Protein AF-A0A954D3Z8-F1 (afdb_monomer_lite)

Sequence (346 aa):
DEADDDIVVLLARTEIRNNAEEGLGLSGIIDAHIRDCHIHDNGQEGIEAEPLRFSDEEKGRLTLERTRLISNGSMGIDLSATPHRGRGRGKFRVSLKQVVCANNADHGASLDIHDNEAGMHDIRIEIRDSRFTENGKAGLNLDAETPSAMRIVDSECSRNRLAGLRVDGESERTLCRVHRVLATGNEGPSLSIRGLGAVYVWRSQLDRVEAADGGWHALAECVVGDASASADVVDETRTPVPASRPSTALLPDQDLELIDPRPGSDVGSTGWLLRFRDGTSGTVVRLFDRAGGEIRLNLRSDEKRVEARPARKLDPGSVLSLEVRPCPDATAEGCVYRFDYRVGAP

pLDDT: mean 72.56, std 24.73, range [23.22, 98.88]

Secondary structure (DSSP, 8-state):
----TT-SEEEES-EEE--SS-SEEEEES-EEEEES-EEES-SS-SEEEEEEEE-SS--EEEEEES-EEES-SS-SEEEEEEE-S-SS--EEEEEEES-EEES-SS-SEEEEE---SS---EEEEEEES-EEES-SS-SEEEEESS--EEEEES-B--S-SS-SEEEE-S-TT-EEEEES-EE-S-SS-SEEEESSSEEEEES-EES-EEEESS-EEEEES-EESS------------PPPPP-PPPP-PPSS-SEEEEP----SSTT-EEEEEEE-TT-TTEEEEEE-TT--EEEEEE-SS--------SS---TT-EEEEEEEEPTT--TT-EEEEEEEEEE--

Structure (mmCIF, N/CA/C/O backbone):
data_AF-A0A954D3Z8-F1
#
_entry.id   AF-A0A954D3Z8-F1
#
loop_
_atom_site.group_PDB
_atom_site.id
_atom_site.type_symbol
_atom_site.label_atom_id
_atom_site.label_alt_id
_atom_site.label_comp_id
_atom_site.label_asym_id
_atom_site.label_entity_id
_atom_site.label_seq_id
_atom_site.pdbx_PDB_ins_code
_atom_site.Cartn_x
_atom_site.Cartn_y
_atom_site.Cartn_z
_atom_site.occupancy
_atom_site.B_iso_or_equiv
_atom_site.auth_seq_id
_atom_site.auth_comp_id
_atom_site.auth_asym_id
_atom_site.auth_atom_id
_atom_site.pdbx_PDB_model_num
ATOM 1 N N . ASP A 1 1 ? -2.425 -23.620 -9.060 1.00 39.84 1 ASP A N 1
ATOM 2 C CA . ASP A 1 1 ? -1.673 -24.834 -8.695 1.00 39.84 1 ASP A CA 1
ATOM 3 C C . ASP A 1 1 ? -0.180 -24.695 -8.991 1.00 39.84 1 ASP A C 1
ATOM 5 O O . ASP A 1 1 ? 0.383 -25.495 -9.723 1.00 39.84 1 ASP A O 1
ATOM 9 N N . GLU A 1 2 ? 0.475 -23.684 -8.408 1.00 43.06 2 GLU A N 1
ATOM 10 C CA . GLU A 1 2 ? 1.918 -23.743 -8.133 1.00 43.06 2 GLU A CA 1
ATOM 11 C C . GLU A 1 2 ? 2.018 -24.117 -6.654 1.00 43.06 2 GLU A C 1
ATOM 13 O O . GLU A 1 2 ? 1.429 -23.431 -5.820 1.00 43.06 2 GLU A O 1
ATOM 18 N N . ALA A 1 3 ? 2.641 -25.257 -6.371 1.00 40.66 3 ALA A N 1
ATOM 19 C CA . ALA A 1 3 ? 2.688 -25.868 -5.054 1.00 40.66 3 ALA A CA 1
ATOM 20 C C . ALA A 1 3 ? 3.278 -24.931 -3.985 1.00 40.66 3 ALA A C 1
ATOM 22 O O . ALA A 1 3 ? 4.217 -24.176 -4.240 1.00 40.66 3 ALA A O 1
ATOM 23 N N . ASP A 1 4 ? 2.682 -25.044 -2.800 1.00 50.41 4 ASP A N 1
ATOM 24 C CA . ASP A 1 4 ? 2.987 -24.460 -1.486 1.00 50.41 4 ASP A CA 1
ATOM 25 C C . ASP A 1 4 ? 4.358 -24.903 -0.918 1.00 50.41 4 ASP A C 1
ATOM 27 O O . ASP A 1 4 ? 4.524 -25.046 0.293 1.00 50.41 4 ASP A O 1
ATOM 31 N N . ASP A 1 5 ? 5.342 -25.170 -1.775 1.00 45.34 5 ASP A N 1
ATOM 32 C CA . ASP A 1 5 ? 6.600 -25.768 -1.343 1.00 45.34 5 ASP A CA 1
ATOM 33 C C . ASP A 1 5 ? 7.583 -24.666 -0.915 1.00 45.34 5 ASP A C 1
ATOM 35 O O . ASP A 1 5 ? 8.176 -23.960 -1.734 1.00 45.34 5 ASP A O 1
ATOM 39 N N . ASP A 1 6 ? 7.679 -24.571 0.415 1.00 56.31 6 ASP A N 1
ATOM 40 C CA . ASP A 1 6 ? 8.602 -23.827 1.278 1.00 56.31 6 ASP A CA 1
ATOM 41 C C . ASP A 1 6 ? 8.213 -22.388 1.671 1.00 56.31 6 ASP A C 1
ATOM 43 O O . ASP A 1 6 ? 9.001 -21.450 1.555 1.00 56.31 6 ASP A O 1
ATOM 47 N N . ILE A 1 7 ? 7.027 -22.221 2.282 1.00 58.84 7 ILE A N 1
ATOM 48 C CA . ILE A 1 7 ? 6.823 -21.106 3.229 1.00 58.84 7 ILE A CA 1
ATOM 49 C C . ILE A 1 7 ? 7.822 -21.285 4.382 1.00 58.84 7 ILE A C 1
ATOM 51 O O . ILE A 1 7 ? 7.684 -22.195 5.202 1.00 58.84 7 ILE A O 1
ATOM 55 N N . VAL A 1 8 ? 8.812 -20.399 4.466 1.00 77.19 8 VAL A N 1
ATOM 56 C CA . VAL A 1 8 ? 9.878 -20.451 5.479 1.00 77.19 8 VAL A CA 1
ATOM 57 C C . VAL A 1 8 ? 9.363 -20.016 6.852 1.00 77.19 8 VAL A C 1
ATOM 59 O O . VAL A 1 8 ? 9.807 -20.529 7.880 1.00 77.19 8 VAL A O 1
ATOM 62 N N . VAL A 1 9 ? 8.393 -19.098 6.889 1.00 84.69 9 VAL A N 1
ATOM 63 C CA . VAL A 1 9 ? 7.805 -18.584 8.131 1.00 84.69 9 VAL A CA 1
ATOM 64 C C . VAL A 1 9 ? 6.283 -18.576 8.039 1.00 84.69 9 VAL A C 1
ATOM 66 O O . VAL A 1 9 ? 5.704 -17.846 7.241 1.00 84.69 9 VAL A O 1
ATOM 69 N N . LEU A 1 10 ? 5.619 -19.341 8.909 1.00 92.81 10 LEU A N 1
ATOM 70 C CA . LEU A 1 10 ? 4.170 -19.282 9.103 1.00 92.81 10 LEU A CA 1
ATOM 71 C C . LEU A 1 10 ? 3.854 -18.797 10.519 1.00 92.81 10 LEU A C 1
ATOM 73 O O . LEU A 1 10 ? 4.090 -19.513 11.492 1.00 92.81 10 LEU A O 1
ATOM 77 N N . LEU A 1 11 ? 3.246 -17.617 10.626 1.00 95.56 11 LEU A N 1
ATOM 78 C CA . LEU A 1 11 ? 2.688 -17.100 11.873 1.00 95.56 11 LEU A CA 1
ATOM 79 C C . LEU A 1 11 ? 1.167 -17.048 11.746 1.00 95.56 11 LEU A C 1
ATOM 81 O O . LEU A 1 11 ? 0.639 -16.454 10.807 1.00 95.56 11 LEU A O 1
ATOM 85 N N . ALA A 1 12 ? 0.444 -17.687 12.663 1.00 97.25 12 ALA A N 1
ATOM 86 C CA . ALA A 1 12 ? -1.006 -17.761 12.561 1.00 97.25 12 ALA A CA 1
ATOM 87 C C . ALA A 1 12 ? -1.708 -17.676 13.913 1.00 97.25 12 ALA A C 1
ATOM 89 O O . ALA A 1 12 ? -1.358 -18.417 14.832 1.00 97.25 12 ALA A O 1
ATOM 90 N N . ARG A 1 13 ? -2.785 -16.879 13.983 1.00 97.75 13 ARG A N 1
ATOM 91 C CA . ARG A 1 13 ? -3.652 -16.757 15.174 1.00 97.75 13 ARG A CA 1
ATOM 92 C C . ARG A 1 13 ? -2.869 -16.379 16.430 1.00 97.75 13 ARG A C 1
ATOM 94 O O . ARG A 1 13 ? -3.035 -16.987 17.486 1.00 97.75 13 ARG A O 1
ATOM 101 N N . THR A 1 14 ? -1.993 -15.394 16.288 1.00 98.06 14 THR A N 1
ATOM 102 C CA . THR A 1 14 ? -1.109 -14.932 17.358 1.00 98.06 14 THR A CA 1
ATOM 103 C C . THR A 1 14 ? -1.438 -13.495 17.734 1.00 98.06 14 THR A C 1
ATOM 105 O O . THR A 1 14 ? -1.780 -12.682 16.875 1.00 98.06 14 THR A O 1
ATOM 108 N N . GLU A 1 15 ? -1.329 -13.198 19.025 1.00 98.50 15 GLU A N 1
ATOM 109 C CA . GLU A 1 15 ? -1.388 -11.845 19.569 1.00 98.50 15 GLU A CA 1
ATOM 110 C C . GLU A 1 15 ? 0.027 -11.420 19.978 1.00 98.50 15 GLU A C 1
ATOM 112 O O . GLU A 1 15 ? 0.700 -12.150 20.707 1.00 98.50 15 GLU A O 1
ATOM 117 N N . ILE A 1 16 ? 0.480 -10.268 19.487 1.00 98.31 16 ILE A N 1
ATOM 118 C CA . ILE A 1 16 ? 1.797 -9.688 19.769 1.00 98.31 16 ILE A CA 1
ATOM 119 C C . ILE A 1 16 ? 1.571 -8.254 20.240 1.00 98.31 16 ILE A C 1
ATOM 121 O O . ILE A 1 16 ? 1.057 -7.432 19.483 1.00 98.31 16 ILE A O 1
ATOM 125 N N . ARG A 1 17 ? 1.917 -7.950 21.493 1.00 98.56 17 ARG A N 1
ATOM 126 C CA . ARG A 1 17 ? 1.616 -6.638 22.071 1.00 98.56 17 ARG A CA 1
ATOM 127 C C . ARG A 1 17 ? 2.526 -6.217 23.204 1.00 98.56 17 ARG A C 1
ATOM 129 O O . ARG A 1 17 ? 3.081 -7.072 23.895 1.00 98.56 17 ARG A O 1
ATOM 136 N N . ASN A 1 18 ? 2.538 -4.910 23.472 1.00 98.19 18 ASN A N 1
ATOM 137 C CA . ASN A 1 18 ? 3.272 -4.282 24.572 1.00 98.19 18 ASN A CA 1
ATOM 138 C C . ASN A 1 18 ? 4.780 -4.575 24.538 1.00 98.19 18 ASN A C 1
ATOM 140 O O . ASN A 1 18 ? 5.422 -4.623 25.592 1.00 98.19 18 ASN A O 1
ATOM 144 N N . ASN A 1 19 ? 5.341 -4.799 23.349 1.00 98.44 19 ASN A N 1
ATOM 145 C CA . ASN A 1 19 ? 6.787 -4.822 23.186 1.00 98.44 19 ASN A CA 1
ATOM 146 C C . ASN A 1 19 ? 7.319 -3.388 23.259 1.00 98.44 19 ASN A C 1
ATOM 148 O O . ASN A 1 19 ? 6.640 -2.445 22.856 1.00 98.44 19 ASN A O 1
ATOM 152 N N . ALA A 1 20 ? 8.523 -3.221 23.808 1.00 97.88 20 ALA A N 1
ATOM 153 C CA . ALA A 1 20 ? 9.158 -1.907 23.907 1.00 97.88 20 ALA A CA 1
ATOM 154 C C . ALA A 1 20 ? 9.598 -1.361 22.537 1.00 97.88 20 ALA A C 1
ATOM 156 O O . ALA A 1 20 ? 9.681 -0.148 22.374 1.00 97.88 20 ALA A O 1
ATOM 157 N N . GLU A 1 21 ? 9.856 -2.258 21.587 1.00 96.69 21 GLU A N 1
ATOM 158 C CA . GLU A 1 21 ? 10.290 -1.967 20.219 1.00 96.69 21 GLU A CA 1
ATOM 159 C C . GLU A 1 21 ? 9.201 -2.434 19.236 1.00 96.69 21 GLU A C 1
ATOM 161 O O . GLU A 1 21 ? 8.016 -2.161 19.468 1.00 96.69 21 GLU A O 1
ATOM 166 N N . GLU A 1 22 ? 9.571 -3.126 18.162 1.00 97.62 22 GLU A N 1
ATOM 167 C CA . GLU A 1 22 ? 8.656 -3.630 17.144 1.00 97.62 22 GLU A CA 1
ATOM 168 C C . GLU A 1 22 ? 7.905 -4.873 17.647 1.00 97.62 22 GLU A C 1
ATOM 170 O O . GLU A 1 22 ? 8.352 -5.611 18.533 1.00 97.62 22 GLU A O 1
ATOM 175 N N . GLY A 1 23 ? 6.731 -5.144 17.078 1.00 97.69 23 GLY A N 1
ATOM 176 C CA . GLY A 1 23 ? 6.014 -6.390 17.342 1.00 97.69 23 GLY A CA 1
ATOM 177 C C . GLY A 1 23 ? 6.715 -7.597 16.712 1.00 97.69 23 GLY A C 1
ATOM 178 O O . GLY A 1 23 ? 6.934 -8.620 17.365 1.00 97.69 23 GLY A O 1
ATOM 179 N N . LEU A 1 24 ? 7.048 -7.493 15.426 1.00 96.44 24 LEU A N 1
ATOM 180 C CA . LEU A 1 24 ? 7.695 -8.552 14.658 1.00 96.44 24 LEU A CA 1
ATOM 181 C C . LEU A 1 24 ? 8.721 -7.966 13.685 1.00 96.44 24 LEU A C 1
ATOM 183 O O . LEU A 1 24 ? 8.337 -7.327 12.710 1.00 96.44 24 LEU A O 1
ATOM 187 N N . GLY A 1 25 ? 9.997 -8.279 13.914 1.00 95.38 25 GLY A N 1
ATOM 188 C CA . GLY A 1 25 ? 11.091 -7.990 12.986 1.00 95.38 25 GLY A CA 1
ATOM 189 C C . GLY A 1 25 ? 11.323 -9.128 11.986 1.00 95.38 25 GLY A C 1
ATOM 190 O O . GLY A 1 25 ? 11.436 -10.298 12.371 1.00 95.38 25 GLY A O 1
ATOM 191 N N . LEU A 1 26 ? 11.421 -8.796 10.701 1.00 92.25 26 LEU A N 1
ATOM 192 C CA . LEU A 1 26 ? 11.732 -9.704 9.596 1.00 92.25 26 LEU A CA 1
ATOM 193 C C . LEU A 1 26 ? 12.912 -9.142 8.796 1.00 92.25 26 LEU A C 1
ATOM 195 O O . LEU A 1 26 ? 12.875 -8.008 8.342 1.00 92.25 26 LEU A O 1
ATOM 199 N N . SER A 1 27 ? 13.955 -9.934 8.557 1.00 89.50 27 SER A N 1
ATOM 200 C CA . SER A 1 27 ? 15.103 -9.473 7.765 1.00 89.50 27 SER A CA 1
ATOM 201 C C . SER A 1 27 ? 15.691 -10.582 6.897 1.00 89.50 27 SER A C 1
ATOM 203 O O . SER A 1 27 ? 15.588 -11.771 7.207 1.00 89.50 27 SER A O 1
ATOM 205 N N . GLY A 1 28 ? 16.317 -10.190 5.782 1.00 84.69 28 GLY A N 1
ATOM 206 C CA . GLY A 1 28 ? 16.952 -11.118 4.846 1.00 84.69 28 GLY A CA 1
ATOM 207 C C . GLY A 1 28 ? 16.000 -11.669 3.782 1.00 84.69 28 GLY A C 1
ATOM 208 O O . GLY A 1 28 ? 15.090 -10.981 3.326 1.00 84.69 28 GLY A O 1
ATOM 209 N N . ILE A 1 29 ? 16.262 -12.889 3.314 1.00 77.25 29 ILE A N 1
ATOM 210 C CA . ILE A 1 29 ? 15.445 -13.554 2.290 1.00 77.25 29 ILE A CA 1
ATOM 211 C C . ILE A 1 29 ? 14.312 -14.282 3.000 1.00 77.25 29 ILE A C 1
ATOM 213 O O . ILE A 1 29 ? 14.565 -15.199 3.781 1.00 77.25 29 ILE A O 1
ATOM 217 N N . ILE A 1 30 ? 13.073 -13.866 2.741 1.00 80.12 30 ILE A N 1
ATOM 218 C CA . ILE A 1 30 ? 11.901 -14.410 3.427 1.00 80.12 30 ILE A CA 1
ATOM 219 C C . ILE A 1 30 ? 10.864 -14.943 2.440 1.00 80.12 30 ILE A C 1
ATOM 221 O O . ILE A 1 30 ? 10.570 -14.306 1.428 1.00 80.12 30 ILE A O 1
ATOM 225 N N . ASP A 1 31 ? 10.264 -16.079 2.788 1.00 88.38 31 ASP A N 1
ATOM 226 C CA . ASP A 1 31 ? 8.913 -16.453 2.369 1.00 88.38 31 ASP A CA 1
ATOM 227 C C . ASP A 1 31 ? 8.064 -16.552 3.641 1.00 88.38 31 ASP A C 1
ATOM 229 O O . ASP A 1 31 ? 8.131 -17.535 4.385 1.00 88.38 31 ASP A O 1
ATOM 233 N N . ALA A 1 32 ? 7.364 -15.463 3.957 1.00 91.25 32 ALA A N 1
ATOM 234 C CA . ALA A 1 32 ? 6.599 -15.319 5.184 1.00 91.25 32 ALA A CA 1
ATOM 235 C C . ALA A 1 32 ? 5.100 -15.220 4.897 1.00 91.25 32 ALA A C 1
ATOM 237 O O . ALA A 1 32 ? 4.645 -14.414 4.080 1.00 91.25 32 ALA A O 1
ATOM 238 N N . HIS A 1 33 ? 4.323 -15.998 5.643 1.00 95.44 33 HIS A N 1
ATOM 239 C CA . HIS A 1 33 ? 2.872 -15.948 5.663 1.00 95.44 33 HIS A CA 1
ATOM 240 C C . HIS A 1 33 ? 2.388 -15.689 7.093 1.00 95.44 33 HIS A C 1
ATOM 242 O O . HIS A 1 33 ? 2.520 -16.528 7.984 1.00 95.44 33 HIS A O 1
ATOM 248 N N . ILE A 1 34 ? 1.806 -14.513 7.312 1.00 97.06 34 ILE A N 1
ATOM 249 C CA . ILE A 1 34 ? 1.275 -14.066 8.598 1.00 97.06 34 ILE A CA 1
ATOM 250 C C . ILE A 1 34 ? -0.236 -13.941 8.474 1.00 97.06 34 ILE A C 1
ATOM 252 O O . ILE A 1 34 ? -0.734 -13.148 7.677 1.00 97.06 34 ILE A O 1
ATOM 256 N N . ARG A 1 35 ? -0.996 -14.697 9.264 1.00 98.25 35 ARG A N 1
ATOM 257 C CA . ARG A 1 35 ? -2.453 -14.719 9.120 1.00 98.25 35 ARG A CA 1
ATOM 258 C C . ARG A 1 35 ? -3.217 -14.738 10.424 1.00 98.25 35 ARG A C 1
ATOM 260 O O . ARG A 1 35 ? -2.820 -15.384 11.388 1.00 98.25 35 ARG A O 1
ATOM 267 N N . ASP A 1 36 ? -4.388 -14.117 10.420 1.00 98.38 36 ASP A N 1
ATOM 268 C CA . ASP A 1 36 ? -5.297 -14.121 11.566 1.00 98.38 36 ASP A CA 1
ATOM 269 C C . ASP A 1 36 ? -4.634 -13.573 12.851 1.00 98.38 36 ASP A C 1
ATOM 271 O O . ASP A 1 36 ? -4.988 -13.987 13.954 1.00 98.38 36 ASP A O 1
ATOM 275 N N . CYS A 1 37 ? -3.639 -12.688 12.721 1.00 98.62 37 CYS A N 1
ATOM 276 C CA . CYS A 1 37 ? -2.871 -12.163 13.850 1.00 98.62 37 CYS A CA 1
ATOM 277 C C . CYS A 1 37 ? -3.396 -10.801 14.324 1.00 98.62 37 CYS A C 1
ATOM 279 O O . CYS A 1 37 ? -4.047 -10.062 13.579 1.00 98.62 37 CYS A O 1
ATOM 281 N N . HIS A 1 38 ? -3.075 -10.457 15.568 1.00 98.69 38 HIS A N 1
ATOM 282 C CA . HIS A 1 38 ? -3.319 -9.139 16.140 1.00 98.69 38 HIS A CA 1
ATOM 283 C C . HIS A 1 38 ? -2.022 -8.600 16.739 1.00 98.69 38 HIS A C 1
ATOM 285 O O . HIS A 1 38 ? -1.493 -9.173 17.687 1.00 98.69 38 HIS A O 1
ATOM 291 N N . ILE A 1 39 ? -1.497 -7.528 16.159 1.00 98.62 39 ILE A N 1
ATOM 292 C CA . ILE A 1 39 ? -0.218 -6.932 16.530 1.00 98.62 39 ILE A CA 1
ATOM 293 C C . ILE A 1 39 ? -0.484 -5.488 16.949 1.00 98.62 39 ILE A C 1
ATOM 295 O O . ILE A 1 39 ? -0.896 -4.678 16.120 1.00 98.62 39 ILE A O 1
ATOM 299 N N . HIS A 1 40 ? -0.354 -5.169 18.234 1.00 98.75 40 HIS A N 1
ATOM 300 C CA . HIS A 1 40 ? -0.818 -3.873 18.729 1.00 98.75 40 HIS A CA 1
ATOM 301 C C . HIS A 1 40 ? -0.085 -3.359 19.960 1.00 98.75 40 HIS A C 1
ATOM 303 O O . HIS A 1 40 ? 0.532 -4.129 20.688 1.00 98.75 40 HIS A O 1
ATOM 309 N N . ASP A 1 41 ? -0.200 -2.054 20.211 1.00 98.62 41 ASP A N 1
ATOM 310 C CA . ASP A 1 41 ? 0.379 -1.377 21.378 1.00 98.62 41 ASP A CA 1
ATOM 311 C C . ASP A 1 41 ? 1.889 -1.655 21.556 1.00 98.62 41 ASP A C 1
ATOM 313 O O . ASP A 1 41 ? 2.381 -1.775 22.679 1.00 98.62 41 ASP A O 1
ATOM 317 N N . ASN A 1 42 ? 2.632 -1.821 20.456 1.00 98.75 42 ASN A N 1
ATOM 318 C CA . ASN A 1 42 ? 4.093 -1.935 20.488 1.00 98.75 42 ASN A CA 1
ATOM 319 C C . ASN A 1 42 ? 4.731 -0.539 20.440 1.00 98.75 42 ASN A C 1
ATOM 321 O O . ASN A 1 42 ? 4.128 0.406 19.927 1.00 98.75 42 ASN A O 1
ATOM 325 N N . GLY A 1 43 ? 5.928 -0.399 21.010 1.00 98.38 43 GLY A N 1
ATOM 326 C CA . GLY A 1 43 ? 6.612 0.887 21.152 1.00 98.38 43 GLY A CA 1
ATOM 327 C C . GLY A 1 43 ? 7.058 1.505 19.828 1.00 98.38 43 GLY A C 1
ATOM 328 O O . GLY A 1 43 ? 7.106 2.731 19.738 1.00 98.38 43 GLY A O 1
ATOM 329 N N . GLN A 1 44 ? 7.315 0.679 18.811 1.00 97.69 44 GLN A N 1
ATOM 330 C CA . GLN A 1 44 ? 7.651 1.110 17.453 1.00 97.69 44 GLN A CA 1
ATOM 331 C C . GLN A 1 44 ? 6.664 0.534 16.425 1.00 97.69 44 GLN A C 1
ATOM 333 O O . GLN A 1 44 ? 5.472 0.837 16.511 1.00 97.69 44 GLN A O 1
ATOM 338 N N . GLU A 1 45 ? 7.118 -0.247 15.446 1.00 98.44 45 GLU A N 1
ATOM 339 C CA . GLU A 1 45 ? 6.293 -0.807 14.378 1.00 98.44 45 GLU A CA 1
ATOM 340 C C . GLU A 1 45 ? 5.479 -2.023 14.840 1.00 98.44 45 GLU A C 1
ATOM 342 O O . GLU A 1 45 ? 5.859 -2.776 15.739 1.00 98.44 45 GLU A O 1
ATOM 347 N N . GLY A 1 46 ? 4.350 -2.282 14.179 1.00 98.38 46 GLY A N 1
ATOM 348 C CA . GLY A 1 46 ? 3.695 -3.584 14.293 1.00 98.38 46 GLY A CA 1
ATOM 349 C C . GLY A 1 46 ? 4.557 -4.680 13.660 1.00 98.38 46 GLY A C 1
ATOM 350 O O . GLY A 1 46 ? 4.936 -5.651 14.317 1.00 98.38 46 GLY A O 1
ATOM 351 N N . ILE A 1 47 ? 4.876 -4.512 12.379 1.00 97.94 47 ILE A N 1
ATOM 352 C CA . ILE A 1 47 ? 5.837 -5.343 11.651 1.00 97.94 47 ILE A CA 1
ATOM 353 C C . ILE A 1 47 ? 6.892 -4.430 11.049 1.00 97.94 47 ILE A C 1
ATOM 355 O O . ILE A 1 47 ? 6.535 -3.527 10.297 1.00 97.94 47 ILE A O 1
ATOM 359 N N . GLU A 1 48 ? 8.154 -4.734 11.317 1.00 96.94 48 GLU A N 1
ATOM 360 C CA . GLU A 1 48 ? 9.304 -4.148 10.635 1.00 96.94 48 GLU A CA 1
ATOM 361 C C . GLU A 1 48 ? 9.939 -5.224 9.753 1.00 96.94 48 GLU A C 1
ATOM 363 O O . GLU A 1 48 ? 10.246 -6.332 10.201 1.00 96.94 48 GLU A O 1
ATOM 368 N N . ALA A 1 49 ? 10.088 -4.927 8.470 1.00 91.94 49 ALA A N 1
ATOM 369 C CA . ALA A 1 49 ? 10.639 -5.829 7.480 1.00 91.94 49 ALA A CA 1
ATOM 370 C C . ALA A 1 49 ? 11.777 -5.141 6.716 1.00 91.94 49 ALA A C 1
ATOM 372 O O . ALA A 1 49 ? 11.585 -4.723 5.573 1.00 91.94 49 ALA A O 1
ATOM 373 N N . GLU A 1 50 ? 12.954 -5.028 7.341 1.00 87.00 50 GLU A N 1
ATOM 374 C CA . GLU A 1 50 ? 14.096 -4.288 6.794 1.00 87.00 50 GLU A CA 1
ATOM 375 C C . GLU A 1 50 ? 15.459 -5.009 6.961 1.00 87.00 50 GLU A C 1
ATOM 377 O O . GLU A 1 50 ? 15.798 -5.509 8.038 1.00 87.00 50 GLU A O 1
ATOM 382 N N . PRO A 1 51 ? 16.306 -5.039 5.909 1.00 81.31 51 PRO A N 1
ATOM 383 C CA . PRO A 1 51 ? 15.940 -5.038 4.497 1.00 81.31 51 PRO A CA 1
ATOM 384 C C . PRO A 1 51 ? 15.528 -6.453 4.077 1.00 81.31 51 PRO A C 1
ATOM 386 O O . PRO A 1 51 ? 16.267 -7.430 4.284 1.00 81.31 51 PRO A O 1
ATOM 389 N N . LEU A 1 52 ? 14.381 -6.571 3.413 1.00 82.19 52 LEU A N 1
ATOM 390 C CA . LEU A 1 52 ? 14.034 -7.787 2.693 1.00 82.19 52 LEU A CA 1
ATOM 391 C C . LEU A 1 52 ? 14.901 -7.905 1.445 1.00 82.19 52 LEU A C 1
ATOM 393 O O . LEU A 1 52 ? 15.040 -6.969 0.660 1.00 82.19 52 LEU A O 1
ATOM 397 N N . ARG A 1 53 ? 15.496 -9.080 1.257 1.00 80.19 53 ARG A N 1
ATOM 398 C CA . ARG A 1 53 ? 16.402 -9.374 0.147 1.00 80.19 53 ARG A CA 1
ATOM 399 C C . ARG A 1 53 ? 15.780 -10.408 -0.774 1.00 80.19 53 ARG A C 1
ATOM 401 O O . ARG A 1 53 ? 15.129 -11.348 -0.330 1.00 80.19 53 ARG A O 1
ATOM 408 N N . PHE A 1 54 ? 16.016 -10.249 -2.068 1.00 74.88 54 PHE A N 1
ATOM 409 C CA . PHE A 1 54 ? 15.604 -11.206 -3.093 1.00 74.88 54 PHE A CA 1
ATOM 410 C C . PHE A 1 54 ? 16.674 -11.290 -4.182 1.00 74.88 54 PHE A C 1
ATOM 412 O O . PHE A 1 54 ? 17.349 -10.301 -4.468 1.00 74.88 54 PHE A O 1
ATOM 419 N N . SER A 1 55 ? 16.857 -12.468 -4.772 1.00 72.19 55 SER A N 1
ATOM 420 C CA . SER A 1 55 ? 17.918 -12.757 -5.744 1.00 72.19 55 SER A CA 1
ATOM 421 C C . SER A 1 55 ? 17.344 -13.479 -6.967 1.00 72.19 55 SER A C 1
ATOM 423 O O . SER A 1 55 ? 16.141 -13.718 -7.054 1.00 72.19 55 SER A O 1
ATOM 425 N N . ASP A 1 56 ? 18.181 -13.807 -7.949 1.00 70.31 56 ASP A N 1
ATOM 426 C CA . ASP A 1 56 ? 17.748 -14.511 -9.167 1.00 70.31 56 ASP A CA 1
ATOM 427 C C . ASP A 1 56 ? 17.262 -15.933 -8.890 1.00 70.31 56 ASP A C 1
ATOM 429 O O . ASP A 1 56 ? 16.428 -16.465 -9.625 1.00 70.31 56 ASP A O 1
ATOM 433 N N . GLU A 1 57 ? 17.799 -16.526 -7.828 1.00 69.62 57 GLU A N 1
ATOM 434 C CA . GLU A 1 57 ? 17.534 -17.894 -7.402 1.00 69.62 57 GLU A CA 1
ATOM 435 C C . GLU A 1 57 ? 16.467 -17.936 -6.299 1.00 69.62 57 GLU A C 1
ATOM 437 O O . GLU A 1 57 ? 15.745 -18.925 -6.179 1.00 69.62 57 GLU A O 1
ATOM 442 N N . GLU A 1 58 ? 16.300 -16.845 -5.544 1.00 70.44 58 GLU A N 1
ATOM 443 C CA . GLU A 1 58 ? 15.452 -16.803 -4.354 1.00 70.44 58 GLU A CA 1
ATOM 444 C C . GLU A 1 58 ? 14.320 -15.785 -4.490 1.00 70.44 58 GLU A C 1
ATOM 446 O O . GLU A 1 58 ? 14.515 -14.598 -4.769 1.00 70.44 58 GLU A O 1
ATOM 451 N N . LYS A 1 59 ? 13.098 -16.264 -4.253 1.00 76.62 59 LYS A N 1
ATOM 452 C CA . LYS A 1 59 ? 11.895 -15.436 -4.251 1.00 76.62 59 LYS A CA 1
ATOM 453 C C . LYS A 1 59 ? 11.728 -14.825 -2.864 1.00 76.62 59 LYS A C 1
ATOM 455 O O . LYS A 1 59 ? 11.694 -15.556 -1.883 1.00 76.62 59 LYS A O 1
ATOM 460 N N . GLY A 1 60 ? 11.558 -13.509 -2.800 1.00 85.19 60 GLY A N 1
ATOM 461 C CA . GLY A 1 60 ? 11.077 -12.855 -1.587 1.00 85.19 60 GLY A CA 1
ATOM 462 C C . GLY A 1 60 ? 9.553 -12.773 -1.621 1.00 85.19 60 GLY A C 1
ATOM 463 O O . GLY A 1 60 ? 8.980 -12.275 -2.598 1.00 85.19 60 GLY A O 1
ATOM 464 N N . ARG A 1 61 ? 8.885 -13.271 -0.583 1.00 89.88 61 ARG A N 1
ATOM 465 C CA . ARG A 1 61 ? 7.430 -13.213 -0.444 1.00 89.88 61 ARG A CA 1
ATOM 466 C C . ARG A 1 61 ? 7.041 -12.811 0.973 1.00 89.88 61 ARG A C 1
ATOM 468 O O . ARG A 1 61 ? 7.466 -13.427 1.942 1.00 89.88 61 ARG A O 1
ATOM 475 N N . LEU A 1 62 ? 6.154 -11.828 1.073 1.00 93.81 62 LEU A N 1
ATOM 476 C CA . LEU A 1 62 ? 5.449 -11.501 2.304 1.00 93.81 62 LEU A CA 1
ATOM 477 C C . LEU A 1 62 ? 3.944 -11.511 2.042 1.00 93.81 62 LEU A C 1
ATOM 479 O O . LEU A 1 62 ? 3.440 -10.742 1.224 1.00 93.81 62 LEU A O 1
ATOM 483 N N . THR A 1 63 ? 3.226 -12.386 2.736 1.00 96.38 63 THR A N 1
ATOM 484 C CA . THR A 1 63 ? 1.765 -12.475 2.678 1.00 96.38 63 THR A CA 1
ATOM 485 C C . THR A 1 63 ? 1.178 -12.213 4.054 1.00 96.38 63 THR A C 1
ATOM 487 O O . THR A 1 63 ? 1.456 -12.952 4.995 1.00 96.38 63 THR A O 1
ATOM 490 N N . LEU A 1 64 ? 0.339 -11.185 4.167 1.00 98.12 64 LEU A N 1
ATOM 491 C CA . LEU A 1 64 ? -0.462 -10.906 5.353 1.00 98.12 64 LEU A CA 1
ATOM 492 C C . LEU A 1 64 ? -1.938 -11.116 5.024 1.00 98.12 64 LEU A C 1
ATOM 494 O O . LEU A 1 64 ? -2.462 -10.488 4.102 1.00 98.12 64 LEU A O 1
ATOM 498 N N . GLU A 1 65 ? -2.628 -11.951 5.802 1.00 98.50 65 GLU A N 1
ATOM 499 C CA . GLU A 1 65 ? -4.055 -12.217 5.602 1.00 98.50 65 GLU A CA 1
ATOM 500 C C . GLU A 1 65 ? -4.872 -12.097 6.897 1.00 98.50 65 GLU A C 1
ATOM 502 O O . GLU A 1 65 ? -4.586 -12.769 7.883 1.00 98.50 65 GLU A O 1
ATOM 507 N N . ARG A 1 66 ? -5.945 -11.292 6.902 1.00 98.56 66 ARG A N 1
ATOM 508 C CA . ARG A 1 66 ? -6.839 -11.119 8.074 1.00 98.56 66 ARG A CA 1
ATOM 509 C C . ARG A 1 66 ? -6.094 -10.700 9.353 1.00 98.56 66 ARG A C 1
ATOM 511 O O . ARG A 1 66 ? -6.472 -11.091 10.458 1.00 98.56 66 ARG A O 1
ATOM 518 N N . THR A 1 67 ? -5.044 -9.901 9.199 1.00 98.75 67 THR A N 1
ATOM 519 C CA . THR A 1 67 ? -4.187 -9.438 10.298 1.00 98.75 67 THR A CA 1
ATOM 520 C C . THR A 1 67 ? -4.504 -7.989 10.658 1.00 98.75 67 THR A C 1
ATOM 522 O O . THR A 1 67 ? -4.787 -7.167 9.786 1.00 98.75 67 THR A O 1
ATOM 525 N N . ARG A 1 68 ? -4.474 -7.672 11.953 1.00 98.88 68 ARG A N 1
ATOM 526 C CA . ARG A 1 68 ? -4.704 -6.323 12.486 1.00 98.88 68 ARG A CA 1
ATOM 527 C C . ARG A 1 68 ? -3.418 -5.772 13.097 1.00 98.88 68 ARG A C 1
ATOM 529 O O . ARG A 1 68 ? -2.837 -6.451 13.936 1.00 98.88 68 ARG A O 1
ATOM 536 N N . LEU A 1 69 ? -3.022 -4.566 12.697 1.00 98.75 69 LEU A N 1
ATOM 537 C CA . LEU A 1 69 ? -1.847 -3.831 13.165 1.00 98.75 69 LEU A CA 1
ATOM 538 C C . LEU A 1 69 ? -2.288 -2.459 13.690 1.00 98.75 69 LEU A C 1
ATOM 540 O O . LEU A 1 69 ? -2.550 -1.542 12.908 1.00 98.75 69 LEU A O 1
ATOM 544 N N . ILE A 1 70 ? -2.495 -2.349 15.002 1.00 98.62 70 ILE A N 1
ATOM 545 C CA . ILE A 1 70 ? -3.265 -1.241 15.590 1.00 98.62 70 ILE A CA 1
ATOM 546 C C . ILE A 1 70 ? -2.498 -0.565 16.726 1.00 98.62 70 ILE A C 1
ATOM 548 O O . ILE A 1 70 ? -1.891 -1.249 17.540 1.00 98.62 70 ILE A O 1
ATOM 552 N N . SER A 1 71 ? -2.582 0.764 16.824 1.00 98.62 71 SER A N 1
ATOM 553 C CA . SER A 1 71 ? -2.042 1.531 17.961 1.00 98.62 71 SER A CA 1
ATOM 554 C C . SER A 1 71 ? -0.548 1.308 18.229 1.00 98.62 71 SER A C 1
ATOM 556 O O . SER A 1 71 ? -0.112 1.373 19.376 1.00 98.62 71 SER A O 1
ATOM 558 N N . ASN A 1 72 ? 0.251 1.024 17.199 1.00 98.75 72 ASN A N 1
ATOM 559 C CA . ASN A 1 72 ? 1.700 0.926 17.358 1.00 98.75 72 ASN A CA 1
ATOM 560 C C . ASN A 1 72 ? 2.327 2.334 17.385 1.00 98.75 72 ASN A C 1
ATOM 562 O O . ASN A 1 72 ? 1.791 3.285 16.802 1.00 98.75 72 ASN A O 1
ATOM 566 N N . GLY A 1 73 ? 3.439 2.470 18.109 1.00 98.56 73 GLY A N 1
ATOM 567 C CA . GLY A 1 73 ? 4.101 3.744 18.398 1.00 98.56 73 GLY A CA 1
ATOM 568 C C . GLY A 1 73 ? 4.757 4.418 17.192 1.00 98.56 73 GLY A C 1
ATOM 569 O O . GLY A 1 73 ? 5.092 5.598 17.279 1.00 98.56 73 GLY A O 1
ATOM 570 N N . SER A 1 74 ? 4.878 3.704 16.073 1.00 98.25 74 SER A N 1
ATOM 571 C CA . SER A 1 74 ? 5.327 4.210 14.775 1.00 98.25 74 SER A CA 1
ATOM 572 C C . SER A 1 74 ? 4.377 3.729 13.667 1.00 98.25 74 SER A C 1
ATOM 574 O O . SER A 1 74 ? 3.235 4.199 13.614 1.00 98.25 74 SER A O 1
ATOM 576 N N . MET A 1 75 ? 4.793 2.806 12.792 1.00 98.50 75 MET A N 1
ATOM 577 C CA . MET A 1 75 ? 3.984 2.317 11.671 1.00 98.50 75 MET A CA 1
ATOM 578 C C . MET A 1 75 ? 3.245 1.013 11.990 1.00 98.50 75 MET A C 1
ATOM 580 O O . MET A 1 75 ? 3.650 0.225 12.841 1.00 98.50 75 MET A O 1
ATOM 584 N N . GLY A 1 76 ? 2.149 0.738 11.281 1.00 98.56 76 GLY A N 1
ATOM 585 C CA . GLY A 1 76 ? 1.551 -0.600 11.323 1.00 98.56 76 GLY A CA 1
ATOM 586 C C . GLY A 1 76 ? 2.467 -1.628 10.653 1.00 98.56 76 GLY A C 1
ATOM 587 O O . GLY A 1 76 ? 2.818 -2.636 11.261 1.00 98.56 76 GLY A O 1
ATOM 588 N N . ILE A 1 77 ? 2.863 -1.344 9.412 1.00 98.56 77 ILE A N 1
ATOM 589 C CA . ILE A 1 77 ? 3.824 -2.127 8.628 1.00 98.56 77 ILE A CA 1
ATOM 590 C C . ILE A 1 77 ? 4.893 -1.169 8.112 1.00 98.56 77 ILE A C 1
ATOM 592 O O . ILE A 1 77 ? 4.543 -0.214 7.419 1.00 98.56 77 ILE A O 1
ATOM 596 N N . ASP A 1 78 ? 6.153 -1.463 8.387 1.00 97.75 78 ASP A N 1
ATOM 597 C CA . ASP A 1 78 ? 7.288 -0.882 7.684 1.00 97.75 78 ASP A CA 1
ATOM 598 C C . ASP A 1 78 ? 7.991 -1.985 6.895 1.00 97.75 78 ASP A C 1
ATOM 600 O O . ASP A 1 78 ? 8.349 -3.030 7.442 1.00 97.75 78 ASP A O 1
ATOM 604 N N . LEU A 1 79 ? 8.095 -1.813 5.584 1.00 95.44 79 LEU A N 1
ATOM 605 C CA . LEU A 1 79 ? 8.726 -2.773 4.698 1.00 95.44 79 LEU A CA 1
ATOM 606 C C . LEU A 1 79 ? 9.682 -2.034 3.792 1.00 95.44 79 LEU A C 1
ATOM 608 O O . LEU A 1 79 ? 9.246 -1.264 2.943 1.00 95.44 79 LEU A O 1
ATOM 612 N N . SER A 1 80 ? 10.954 -2.393 3.897 1.00 92.12 80 SER A N 1
ATOM 613 C CA . SER A 1 80 ? 11.978 -2.020 2.937 1.00 92.12 80 SER A CA 1
ATOM 614 C C . SER A 1 80 ? 12.468 -3.272 2.223 1.00 92.12 80 SER A C 1
ATOM 616 O O . SER A 1 80 ? 12.853 -4.270 2.843 1.00 92.12 80 SER A O 1
ATOM 618 N N . ALA A 1 81 ? 12.444 -3.251 0.894 1.00 87.12 81 ALA A N 1
ATOM 619 C CA . ALA A 1 81 ? 12.990 -4.324 0.081 1.00 87.12 81 ALA A CA 1
ATOM 620 C C . ALA A 1 81 ? 14.114 -3.8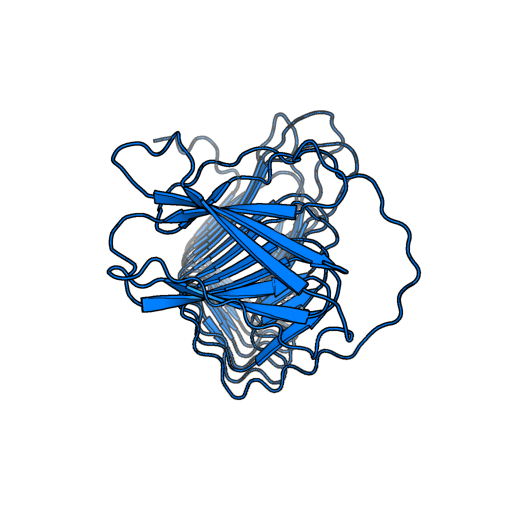01 -0.806 1.00 87.12 81 ALA A C 1
ATOM 622 O O . ALA A 1 81 ? 13.948 -2.855 -1.571 1.00 87.12 81 ALA A O 1
ATOM 623 N N . THR A 1 82 ? 15.254 -4.482 -0.752 1.00 85.00 82 THR A N 1
ATOM 624 C CA . THR A 1 82 ? 16.412 -4.185 -1.590 1.00 85.00 82 THR A CA 1
ATOM 625 C C . THR A 1 82 ? 16.771 -5.428 -2.397 1.00 85.00 82 THR A C 1
ATOM 627 O O . THR A 1 82 ? 17.037 -6.488 -1.811 1.00 85.00 82 THR A O 1
ATOM 630 N N . PRO A 1 83 ? 16.843 -5.340 -3.734 1.00 75.19 83 PRO A N 1
ATOM 631 C CA . PRO A 1 83 ? 17.316 -6.460 -4.523 1.00 75.19 83 PRO A CA 1
ATOM 632 C C . PRO A 1 83 ? 18.753 -6.825 -4.118 1.00 75.19 83 PRO A C 1
ATOM 634 O O . PRO A 1 83 ? 19.611 -5.966 -3.886 1.00 75.19 83 PRO A O 1
ATOM 637 N N . HIS A 1 84 ? 19.045 -8.121 -4.016 1.00 72.81 84 HIS A N 1
ATOM 638 C CA . HIS A 1 84 ? 20.407 -8.584 -3.787 1.00 72.81 84 HIS A CA 1
ATOM 639 C C . HIS A 1 84 ? 21.254 -8.300 -5.034 1.00 72.81 84 HIS A C 1
ATOM 641 O O . HIS A 1 84 ? 20.775 -8.429 -6.160 1.00 72.81 84 HIS A O 1
ATOM 647 N N . ARG A 1 85 ? 22.522 -7.907 -4.852 1.00 64.88 85 ARG A N 1
ATOM 648 C CA . ARG A 1 85 ? 23.425 -7.592 -5.973 1.00 64.88 85 ARG A CA 1
ATOM 649 C C . ARG A 1 85 ? 23.576 -8.823 -6.877 1.00 64.88 85 ARG A C 1
ATOM 651 O O . ARG A 1 85 ? 24.120 -9.836 -6.448 1.00 64.88 85 ARG A O 1
ATOM 658 N N . GLY A 1 86 ? 23.122 -8.722 -8.125 1.00 59.66 86 GLY A N 1
ATOM 659 C CA . GLY A 1 86 ? 23.081 -9.828 -9.086 1.00 59.66 86 GLY A CA 1
ATOM 660 C C . GLY A 1 86 ? 22.634 -9.363 -10.475 1.00 59.66 86 GLY A C 1
ATOM 661 O O . GLY A 1 86 ? 22.234 -8.216 -10.645 1.00 59.66 86 GLY A O 1
ATOM 662 N N . ARG A 1 87 ? 22.759 -10.225 -11.491 1.00 57.78 87 ARG A N 1
ATOM 663 C CA . ARG A 1 87 ? 22.509 -9.888 -12.911 1.00 57.78 87 ARG A CA 1
ATOM 664 C C . ARG A 1 87 ? 21.165 -10.376 -13.456 1.00 57.78 87 ARG A C 1
ATOM 666 O O . ARG A 1 87 ? 20.973 -10.344 -14.673 1.00 57.78 87 ARG A O 1
ATOM 673 N N . GLY A 1 88 ? 20.252 -10.860 -12.632 1.00 58.69 88 GLY A N 1
ATOM 674 C CA . GLY A 1 88 ? 19.046 -11.500 -13.138 1.00 58.69 88 GLY A CA 1
ATOM 675 C C . GLY A 1 88 ? 17.751 -10.860 -12.671 1.00 58.69 88 GLY A C 1
ATOM 676 O O . GLY A 1 88 ? 17.605 -9.641 -12.602 1.00 58.69 88 GLY A O 1
ATOM 677 N N . ARG A 1 89 ? 16.749 -11.729 -12.548 1.00 71.06 89 ARG A N 1
ATOM 678 C CA . ARG A 1 89 ? 15.323 -11.403 -12.552 1.00 71.06 89 ARG A CA 1
ATOM 679 C C . ARG A 1 89 ? 14.648 -11.928 -11.297 1.00 71.06 89 ARG A C 1
ATOM 681 O O . ARG A 1 89 ? 13.656 -12.657 -11.383 1.00 71.06 89 ARG A O 1
ATOM 688 N N . GLY A 1 90 ? 15.215 -11.586 -10.142 1.00 76.62 90 GLY A N 1
ATOM 689 C CA . GLY A 1 90 ? 14.603 -11.915 -8.860 1.00 76.62 90 GLY A CA 1
ATOM 690 C C . GLY A 1 90 ? 13.139 -11.481 -8.789 1.00 76.62 90 GLY A C 1
ATOM 691 O O . GLY A 1 90 ? 12.740 -10.475 -9.388 1.00 76.62 90 GLY A O 1
ATOM 692 N N . LYS A 1 91 ? 12.328 -12.285 -8.096 1.00 85.06 91 LYS A N 1
ATOM 693 C CA . LYS A 1 91 ? 10.894 -12.040 -7.920 1.00 85.06 91 LYS A CA 1
ATOM 694 C C . LYS A 1 91 ? 10.630 -11.623 -6.484 1.00 85.06 91 LYS A C 1
ATOM 696 O O . LYS A 1 91 ? 10.937 -12.379 -5.566 1.00 85.06 91 LYS A O 1
ATOM 701 N N . PHE A 1 92 ? 9.987 -10.474 -6.321 1.00 88.00 92 PHE A N 1
ATOM 702 C CA . PHE A 1 92 ? 9.519 -10.003 -5.024 1.00 88.00 92 PHE A CA 1
ATOM 703 C C . PHE A 1 92 ? 7.998 -9.860 -5.032 1.00 88.00 92 PHE A C 1
ATOM 705 O O . PHE A 1 92 ? 7.415 -9.352 -6.001 1.00 88.00 92 PHE A O 1
ATOM 712 N N . ARG A 1 93 ? 7.336 -10.389 -4.003 1.00 91.81 93 ARG A N 1
ATOM 713 C CA . ARG A 1 93 ? 5.876 -10.409 -3.884 1.00 91.81 93 ARG A CA 1
ATOM 714 C C . ARG A 1 93 ? 5.445 -9.949 -2.504 1.00 91.81 93 ARG A C 1
ATOM 716 O O . ARG A 1 93 ? 5.782 -10.588 -1.516 1.00 91.81 93 ARG A O 1
ATOM 723 N N . VAL A 1 94 ? 4.614 -8.919 -2.461 1.00 94.94 94 VAL A N 1
ATOM 724 C CA . VAL A 1 94 ? 3.899 -8.522 -1.246 1.00 94.94 94 VAL A CA 1
ATOM 725 C C . VAL A 1 94 ? 2.408 -8.694 -1.495 1.00 94.94 94 VAL A C 1
ATOM 727 O O . VAL A 1 94 ? 1.894 -8.228 -2.512 1.00 94.94 94 VAL A O 1
ATOM 730 N N . SER A 1 95 ? 1.716 -9.385 -0.594 1.00 97.56 95 SER A N 1
ATOM 731 C CA . SER A 1 95 ? 0.263 -9.536 -0.626 1.00 97.56 95 SER A CA 1
ATOM 732 C C . SER A 1 95 ? -0.330 -9.165 0.727 1.00 97.56 95 SER A C 1
ATOM 734 O O . SER A 1 95 ? -0.085 -9.846 1.719 1.00 97.56 95 SER A O 1
ATOM 736 N N . LEU A 1 96 ? -1.112 -8.089 0.768 1.00 98.50 96 LEU A N 1
ATOM 737 C CA . LEU A 1 96 ? -1.866 -7.658 1.942 1.00 98.50 96 LEU A CA 1
ATOM 738 C C . LEU A 1 96 ? -3.352 -7.865 1.657 1.00 98.50 96 LEU A C 1
ATOM 740 O O . LEU A 1 96 ? -3.931 -7.190 0.805 1.00 98.50 96 LEU A O 1
ATOM 744 N N . LYS A 1 97 ? -3.982 -8.814 2.344 1.00 98.62 97 LYS A N 1
ATOM 745 C CA . LYS A 1 97 ? -5.390 -9.153 2.131 1.00 98.62 97 LYS A CA 1
ATOM 746 C C . LYS A 1 97 ? -6.167 -9.094 3.434 1.00 98.62 97 LYS A C 1
ATOM 748 O O . LYS A 1 97 ? -5.832 -9.782 4.394 1.00 98.62 97 LYS A O 1
ATOM 753 N N . GLN A 1 98 ? -7.254 -8.327 3.462 1.00 98.56 98 GLN A N 1
ATOM 754 C CA . GLN A 1 98 ? -8.058 -8.162 4.680 1.00 98.56 98 GLN A CA 1
ATOM 755 C C . GLN A 1 98 ? -7.215 -7.682 5.875 1.00 98.56 98 GLN A C 1
ATOM 757 O O . GLN A 1 98 ? -7.455 -8.080 7.015 1.00 98.56 98 GLN A O 1
ATOM 762 N N . VAL A 1 99 ? -6.201 -6.860 5.600 1.00 98.81 99 VAL A N 1
ATOM 763 C CA . VAL A 1 99 ? -5.319 -6.285 6.614 1.00 98.81 99 VAL A CA 1
ATOM 764 C C . VAL A 1 99 ? -5.942 -5.000 7.140 1.00 98.81 99 VAL A C 1
ATOM 766 O O . VAL A 1 99 ? -6.538 -4.237 6.382 1.00 98.81 99 VAL A O 1
ATOM 769 N N . VAL A 1 100 ? -5.820 -4.763 8.442 1.00 98.88 100 VAL A N 1
ATOM 770 C CA . VAL A 1 100 ? -6.247 -3.510 9.069 1.00 98.88 100 VAL A CA 1
ATOM 771 C C . VAL A 1 100 ? -5.048 -2.864 9.738 1.00 98.88 100 VAL A C 1
ATOM 773 O O . VAL A 1 100 ? -4.563 -3.403 10.726 1.00 98.88 100 VAL A O 1
ATOM 776 N N . CYS A 1 101 ? -4.623 -1.706 9.245 1.00 98.81 101 CYS A N 1
ATOM 777 C CA . CYS A 1 101 ? -3.661 -0.836 9.911 1.00 98.81 101 CYS A CA 1
ATOM 778 C C . CYS A 1 101 ? -4.380 0.418 10.411 1.00 98.81 101 CYS A C 1
ATOM 780 O O . CYS A 1 101 ? -4.863 1.215 9.599 1.00 98.81 101 CYS A O 1
ATOM 782 N N . ALA A 1 102 ? -4.485 0.594 11.728 1.00 98.81 102 ALA A N 1
ATOM 783 C CA . ALA A 1 102 ? -5.241 1.716 12.272 1.00 98.81 102 ALA A CA 1
ATOM 784 C C . ALA A 1 102 ? -4.644 2.330 13.532 1.00 98.81 102 ALA A C 1
ATOM 786 O O . ALA A 1 102 ? -4.081 1.624 14.360 1.00 98.81 102 ALA A O 1
ATOM 787 N N . ASN A 1 103 ? -4.845 3.638 13.710 1.00 98.62 103 ASN A N 1
ATOM 788 C CA . ASN A 1 103 ? -4.405 4.368 14.903 1.00 98.62 103 ASN A CA 1
ATOM 789 C C . ASN A 1 103 ? -2.898 4.250 15.198 1.00 98.62 103 ASN A C 1
ATOM 791 O O . ASN A 1 103 ? -2.485 4.450 16.336 1.00 98.62 103 ASN A O 1
ATOM 795 N N . ASN A 1 104 ? -2.070 3.936 14.197 1.00 98.81 104 ASN A N 1
ATOM 796 C CA . ASN A 1 104 ? -0.617 3.949 14.359 1.00 98.81 104 ASN A CA 1
ATOM 797 C C . ASN A 1 104 ? -0.118 5.403 14.354 1.00 98.81 104 ASN A C 1
ATOM 799 O O . ASN A 1 104 ? -0.710 6.264 13.693 1.00 98.81 104 ASN A O 1
ATOM 803 N N . ALA A 1 105 ? 0.934 5.698 15.118 1.00 98.56 105 ALA A N 1
ATOM 804 C CA . ALA A 1 105 ? 1.394 7.075 15.317 1.00 98.56 105 ALA A CA 1
ATOM 805 C C . ALA A 1 105 ? 1.971 7.720 14.045 1.00 98.56 105 ALA A C 1
ATOM 807 O O . ALA A 1 105 ? 1.973 8.948 13.929 1.00 98.56 105 ALA A O 1
ATOM 808 N N . ASP A 1 106 ? 2.428 6.902 13.099 1.00 98.50 106 ASP A N 1
ATOM 809 C CA . ASP A 1 106 ? 2.985 7.312 11.818 1.00 98.50 106 ASP A CA 1
ATOM 810 C C . ASP A 1 106 ? 2.125 6.783 10.648 1.00 98.50 106 ASP A C 1
ATOM 812 O O . ASP A 1 106 ? 0.932 7.095 10.572 1.00 98.50 106 ASP A O 1
ATOM 816 N N . HIS A 1 107 ? 2.682 6.008 9.715 1.00 98.50 107 HIS A N 1
ATOM 817 C CA . HIS A 1 107 ? 1.948 5.444 8.585 1.00 98.50 107 HIS A CA 1
ATOM 818 C C . HIS A 1 107 ? 1.157 4.185 8.974 1.00 98.50 107 HIS A C 1
ATOM 820 O O . HIS A 1 107 ? 1.556 3.413 9.844 1.00 98.50 107 HIS A O 1
ATOM 826 N N . GLY A 1 108 ? 0.040 3.920 8.292 1.00 98.69 108 GLY A N 1
ATOM 827 C CA . GLY A 1 108 ? -0.633 2.624 8.422 1.00 98.69 108 GLY A CA 1
ATOM 828 C C . GLY A 1 108 ? 0.231 1.495 7.857 1.00 98.69 108 GLY A C 1
ATOM 829 O O . GLY A 1 108 ? 0.483 0.500 8.534 1.00 98.69 108 GLY A O 1
ATOM 830 N N . ALA A 1 109 ? 0.717 1.671 6.633 1.00 98.56 109 ALA A N 1
ATOM 831 C CA . ALA A 1 109 ? 1.760 0.847 6.039 1.00 98.56 109 ALA A CA 1
ATOM 832 C C . ALA A 1 109 ? 2.671 1.697 5.146 1.00 98.56 109 ALA A C 1
ATOM 834 O O . ALA A 1 109 ? 2.165 2.544 4.405 1.00 98.56 109 ALA A O 1
ATOM 835 N N . SER A 1 110 ? 3.975 1.440 5.191 1.00 97.75 110 SER A N 1
ATOM 836 C CA . SER A 1 110 ? 4.968 1.971 4.260 1.00 97.75 110 SER A CA 1
ATOM 837 C C . SER A 1 110 ? 5.660 0.815 3.551 1.00 97.75 110 SER A C 1
ATOM 839 O O . SER A 1 110 ? 6.130 -0.112 4.203 1.00 97.75 110 SER A O 1
ATOM 841 N N . LEU A 1 111 ? 5.648 0.831 2.218 1.00 96.06 111 LEU A N 1
ATOM 842 C CA . LEU A 1 111 ? 6.331 -0.150 1.379 1.00 96.06 111 LEU A CA 1
ATOM 843 C C . LEU A 1 111 ? 7.348 0.591 0.515 1.00 96.06 111 LEU A C 1
ATOM 845 O O . LEU A 1 111 ? 6.955 1.268 -0.434 1.00 96.06 111 LEU A O 1
ATOM 849 N N . ASP A 1 112 ? 8.619 0.443 0.855 1.00 93.44 112 ASP A N 1
ATOM 850 C CA . ASP A 1 112 ? 9.758 1.079 0.209 1.00 93.44 112 ASP A CA 1
ATOM 851 C C . ASP A 1 112 ? 10.561 0.046 -0.594 1.00 93.44 112 ASP A C 1
ATOM 853 O O . ASP A 1 112 ? 10.983 -0.996 -0.079 1.00 93.44 112 ASP A O 1
ATOM 857 N N . ILE A 1 113 ? 10.706 0.284 -1.896 1.00 88.06 113 ILE A N 1
ATOM 858 C CA . ILE A 1 113 ? 11.381 -0.621 -2.826 1.00 88.06 113 ILE A CA 1
ATOM 859 C C . ILE A 1 113 ? 12.568 0.098 -3.466 1.00 88.06 113 ILE A C 1
ATOM 861 O O . ILE A 1 113 ? 12.435 0.715 -4.530 1.00 88.06 113 ILE A O 1
ATOM 865 N N . HIS A 1 114 ? 13.738 -0.078 -2.860 1.00 86.75 114 HIS A N 1
ATOM 866 C CA . HIS A 1 114 ? 14.972 0.584 -3.270 1.00 86.75 114 HIS A CA 1
ATOM 867 C C . HIS A 1 114 ? 15.548 0.067 -4.587 1.00 86.75 114 HIS A C 1
ATOM 869 O O . HIS A 1 114 ? 15.561 -1.145 -4.838 1.00 86.75 114 HIS A O 1
ATOM 875 N N . ASP A 1 115 ? 16.098 0.980 -5.393 1.00 73.50 115 ASP A N 1
ATOM 876 C CA . ASP A 1 115 ? 16.842 0.648 -6.614 1.00 73.50 115 ASP A CA 1
ATOM 877 C C . ASP A 1 115 ? 18.264 0.148 -6.312 1.00 73.50 115 ASP A C 1
ATOM 879 O O . ASP A 1 115 ? 18.944 0.583 -5.381 1.00 73.50 115 ASP A O 1
ATOM 883 N N . ASN A 1 116 ? 18.740 -0.786 -7.133 1.00 65.31 116 ASN A N 1
ATOM 884 C CA . ASN A 1 116 ? 20.141 -1.179 -7.168 1.00 65.31 116 ASN A CA 1
ATOM 885 C C . ASN A 1 116 ? 20.714 -1.216 -8.597 1.00 65.31 116 ASN A C 1
ATOM 887 O O . ASN A 1 116 ? 21.536 -2.073 -8.905 1.00 65.31 116 ASN A O 1
ATOM 891 N N . GLU A 1 117 ? 20.301 -0.290 -9.467 1.00 58.59 117 GLU A N 1
ATOM 892 C CA . GLU A 1 117 ? 20.903 0.098 -10.760 1.00 58.59 117 GLU A CA 1
ATOM 893 C C . GLU A 1 117 ? 21.149 -1.019 -11.812 1.00 58.59 117 GLU A C 1
ATOM 895 O O . GLU A 1 117 ? 21.564 -0.718 -12.934 1.00 58.59 117 GLU A O 1
ATOM 900 N N . ALA A 1 118 ? 20.903 -2.306 -11.533 1.00 51.72 118 ALA A N 1
ATOM 901 C CA . ALA A 1 118 ? 21.457 -3.395 -12.350 1.00 51.72 118 ALA A CA 1
ATOM 902 C C . ALA A 1 118 ? 20.489 -4.523 -12.756 1.00 51.72 118 ALA A C 1
ATOM 904 O O . ALA A 1 118 ? 20.858 -5.335 -13.612 1.00 51.72 118 ALA A O 1
ATOM 905 N N . GLY A 1 119 ? 19.268 -4.592 -12.214 1.00 59.97 119 GLY A N 1
ATOM 906 C CA . GLY A 1 119 ? 18.369 -5.737 -12.421 1.00 59.97 119 GLY A CA 1
ATOM 907 C C . GLY A 1 119 ? 16.974 -5.387 -12.949 1.00 59.97 119 GLY A C 1
ATOM 908 O O . GLY A 1 119 ? 16.313 -4.477 -12.462 1.00 59.97 119 GLY A O 1
ATOM 909 N N . MET A 1 120 ? 16.474 -6.159 -13.925 1.00 65.69 120 MET A N 1
ATOM 910 C CA . MET A 1 120 ? 15.035 -6.188 -14.240 1.00 65.69 120 MET A CA 1
ATOM 911 C C . MET A 1 120 ? 14.343 -7.171 -13.295 1.00 65.69 120 MET A C 1
ATOM 913 O O . MET A 1 120 ? 14.124 -8.334 -13.646 1.00 65.69 120 MET A O 1
ATOM 917 N N . HIS A 1 121 ? 14.027 -6.706 -12.092 1.00 78.00 121 HIS A N 1
ATOM 918 C CA . HIS A 1 121 ? 13.292 -7.489 -11.107 1.00 78.00 121 HIS A CA 1
ATOM 919 C C . HIS A 1 121 ? 11.789 -7.477 -11.402 1.00 78.00 121 HIS A C 1
ATOM 921 O O . HIS A 1 121 ? 11.228 -6.479 -11.846 1.00 78.00 121 HIS A O 1
ATOM 927 N N . ASP A 1 122 ? 11.123 -8.609 -11.175 1.00 85.50 122 ASP A N 1
ATOM 928 C CA . ASP A 1 122 ? 9.663 -8.681 -11.245 1.00 85.50 122 ASP A CA 1
ATOM 929 C C . ASP A 1 122 ? 9.138 -8.439 -9.834 1.00 85.50 122 ASP A C 1
ATOM 931 O O . ASP A 1 122 ? 9.097 -9.366 -9.022 1.00 85.50 122 ASP A O 1
ATOM 935 N N . ILE A 1 123 ? 8.782 -7.192 -9.534 1.00 89.00 123 ILE A N 1
ATOM 936 C CA . ILE A 1 123 ? 8.275 -6.763 -8.230 1.00 89.00 123 ILE A CA 1
ATOM 937 C C . ILE A 1 123 ? 6.773 -6.555 -8.340 1.00 89.00 123 ILE A C 1
ATOM 939 O O . ILE A 1 123 ? 6.306 -5.784 -9.182 1.00 89.00 123 ILE A O 1
ATOM 943 N N . ARG A 1 124 ? 6.004 -7.255 -7.499 1.00 93.25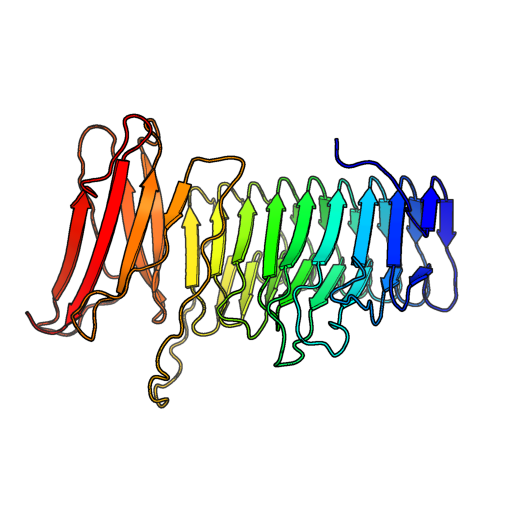 124 ARG A N 1
ATOM 944 C CA . ARG A 1 124 ? 4.548 -7.090 -7.457 1.00 93.25 124 ARG A CA 1
ATOM 945 C C . ARG A 1 124 ? 4.045 -6.917 -6.044 1.00 93.25 124 ARG A C 1
ATOM 947 O O . ARG A 1 124 ? 4.340 -7.736 -5.176 1.00 93.25 124 ARG A O 1
ATOM 954 N N . ILE A 1 125 ? 3.226 -5.895 -5.869 1.00 95.81 125 ILE A N 1
ATOM 955 C CA . ILE A 1 125 ? 2.564 -5.581 -4.612 1.00 95.81 125 ILE A CA 1
ATOM 956 C C . ILE A 1 125 ? 1.065 -5.626 -4.864 1.00 95.81 125 ILE A C 1
ATOM 958 O O . ILE A 1 125 ? 0.552 -4.941 -5.750 1.00 95.81 125 ILE A O 1
ATOM 962 N N . GLU A 1 126 ? 0.362 -6.447 -4.097 1.00 97.94 126 GLU A N 1
ATOM 963 C CA . GLU A 1 126 ? -1.089 -6.519 -4.122 1.00 97.94 126 GLU A CA 1
ATOM 964 C C . GLU A 1 126 ? -1.667 -6.222 -2.744 1.00 97.94 126 GLU A C 1
ATOM 966 O O . GLU A 1 126 ? -1.307 -6.848 -1.753 1.00 97.94 126 GLU A O 1
ATOM 971 N N . ILE A 1 127 ? -2.610 -5.289 -2.706 1.00 98.62 127 ILE A N 1
ATOM 972 C CA . ILE A 1 127 ? -3.333 -4.878 -1.513 1.00 98.62 127 ILE A CA 1
ATOM 973 C C . ILE A 1 127 ? -4.818 -4.987 -1.835 1.00 98.62 127 ILE A C 1
ATOM 975 O O . ILE A 1 127 ? -5.304 -4.369 -2.783 1.00 98.62 127 ILE A O 1
ATOM 979 N N . ARG A 1 128 ? -5.541 -5.818 -1.087 1.00 98.44 128 ARG A N 1
ATOM 980 C CA . ARG A 1 128 ? -6.951 -6.114 -1.352 1.00 98.44 128 ARG A CA 1
ATOM 981 C C . ARG A 1 128 ? -7.767 -6.158 -0.070 1.00 98.44 128 ARG A C 1
ATOM 983 O O . ARG A 1 128 ? -7.284 -6.660 0.946 1.00 98.44 128 ARG A O 1
ATOM 990 N N . ASP A 1 129 ? -9.010 -5.687 -0.128 1.00 98.56 129 ASP A N 1
ATOM 991 C CA . ASP A 1 129 ? -9.989 -5.811 0.962 1.00 98.56 129 ASP A CA 1
ATOM 992 C C . ASP A 1 129 ? -9.476 -5.251 2.303 1.00 98.56 129 ASP A C 1
ATOM 994 O O . ASP A 1 129 ? -9.851 -5.739 3.369 1.00 98.56 129 ASP A O 1
ATOM 998 N N . SER A 1 130 ? -8.557 -4.282 2.265 1.00 98.88 130 SER A N 1
ATOM 999 C CA . SER A 1 130 ? -7.765 -3.844 3.423 1.00 98.88 130 SER A CA 1
ATOM 1000 C C . SER A 1 130 ? -8.144 -2.433 3.871 1.00 98.88 130 SER A C 1
ATOM 1002 O O . SER A 1 130 ? -8.749 -1.671 3.118 1.00 98.88 130 SER A O 1
ATOM 1004 N N . ARG A 1 131 ? -7.820 -2.079 5.118 1.00 98.88 131 ARG A N 1
ATOM 1005 C CA . ARG A 1 131 ? -8.160 -0.784 5.722 1.00 98.88 131 ARG A CA 1
ATOM 1006 C C . ARG A 1 131 ? -6.940 -0.138 6.360 1.00 98.88 131 ARG A C 1
ATOM 1008 O O . ARG A 1 131 ? -6.314 -0.737 7.226 1.00 98.88 131 ARG A O 1
ATOM 1015 N N . PHE A 1 132 ? -6.663 1.098 5.973 1.00 98.81 132 PHE A N 1
ATOM 1016 C CA . PHE A 1 132 ? -5.566 1.919 6.465 1.00 98.81 132 PHE A CA 1
ATOM 1017 C C . PHE A 1 132 ? -6.133 3.247 6.970 1.00 98.81 132 PHE A C 1
ATOM 1019 O O . PHE A 1 132 ? -6.275 4.210 6.211 1.00 98.81 132 PHE A O 1
ATOM 1026 N N . THR A 1 133 ? -6.554 3.280 8.233 1.00 98.75 133 THR A N 1
ATOM 1027 C CA . THR A 1 133 ? -7.412 4.358 8.746 1.00 98.75 133 THR A CA 1
ATOM 1028 C C . THR A 1 133 ? -6.901 4.981 10.030 1.00 98.75 133 THR A C 1
ATOM 1030 O O . THR A 1 133 ? -6.402 4.268 10.890 1.00 98.75 133 THR A O 1
ATOM 1033 N N . GLU A 1 134 ? -7.125 6.280 10.218 1.00 98.56 134 GLU A N 1
ATOM 1034 C CA . GLU A 1 134 ? -6.841 6.963 11.496 1.00 98.56 134 GLU A CA 1
ATOM 1035 C C . GLU A 1 134 ? -5.356 6.932 11.902 1.00 98.56 134 GLU A C 1
ATOM 1037 O O . GLU A 1 134 ? -5.030 7.034 13.078 1.00 98.56 134 GLU A O 1
ATOM 1042 N N . ASN A 1 135 ? -4.438 6.800 10.939 1.00 98.81 135 ASN A N 1
ATOM 1043 C CA . ASN A 1 135 ? -3.001 6.823 11.213 1.00 98.81 135 ASN A CA 1
ATOM 1044 C C . ASN A 1 135 ? -2.469 8.266 11.275 1.00 98.81 135 ASN A C 1
ATOM 1046 O O . ASN A 1 135 ? -3.031 9.191 10.672 1.00 98.81 135 ASN A O 1
ATOM 1050 N N . GLY A 1 136 ? -1.382 8.465 12.020 1.00 98.62 136 GLY A N 1
ATOM 1051 C CA . GLY A 1 136 ? -0.801 9.779 12.294 1.00 98.62 136 GLY A CA 1
ATOM 1052 C C . GLY A 1 136 ? -0.099 10.444 11.106 1.00 98.62 136 GLY A C 1
ATOM 1053 O O . GLY A 1 136 ? 0.151 11.648 11.161 1.00 98.62 136 GLY A O 1
ATOM 1054 N N . LYS A 1 137 ? 0.155 9.705 10.022 1.00 98.50 137 LYS A N 1
ATOM 1055 C CA . LYS A 1 137 ? 0.580 10.214 8.712 1.00 98.50 137 LYS A CA 1
ATOM 1056 C C . LYS A 1 137 ? -0.310 9.673 7.598 1.00 98.50 137 LYS A C 1
ATOM 1058 O O . LYS A 1 137 ? -1.491 10.006 7.572 1.00 98.50 137 LYS A O 1
ATOM 1063 N N . ALA A 1 138 ? 0.239 8.940 6.627 1.00 98.38 138 ALA A N 1
ATOM 1064 C CA . ALA A 1 138 ? -0.545 8.408 5.517 1.00 98.38 138 ALA A CA 1
ATOM 1065 C C . ALA A 1 138 ? -1.151 7.048 5.872 1.00 98.38 138 ALA A C 1
ATOM 1067 O O . ALA A 1 138 ? -0.553 6.289 6.632 1.00 98.38 138 ALA A O 1
ATOM 1068 N N . GLY A 1 139 ? -2.302 6.711 5.291 1.00 98.62 139 GLY A N 1
ATOM 1069 C CA . GLY A 1 139 ? -2.855 5.364 5.438 1.00 98.62 139 GLY A CA 1
ATOM 1070 C C . GLY A 1 139 ? -1.920 4.329 4.814 1.00 98.62 139 GLY A C 1
ATOM 1071 O O . GLY A 1 139 ? -1.434 3.426 5.491 1.00 98.62 139 GLY A O 1
ATOM 1072 N N . LEU A 1 140 ? -1.628 4.510 3.530 1.00 98.50 140 LEU A N 1
ATOM 1073 C CA . LEU A 1 140 ? -0.729 3.653 2.768 1.00 98.50 140 LEU A CA 1
ATOM 1074 C C . LEU A 1 140 ? 0.290 4.515 2.021 1.00 98.50 140 LEU A C 1
ATOM 1076 O O . LEU A 1 140 ? -0.104 5.392 1.253 1.00 98.50 140 LEU A O 1
ATOM 1080 N N . ASN A 1 141 ? 1.574 4.261 2.249 1.00 97.81 141 ASN A N 1
ATOM 1081 C CA . ASN A 1 141 ? 2.697 4.867 1.546 1.00 97.81 141 ASN A CA 1
ATOM 1082 C C . ASN A 1 141 ? 3.376 3.808 0.670 1.00 97.81 141 ASN A C 1
ATOM 1084 O O . ASN A 1 141 ? 3.755 2.749 1.163 1.00 97.81 141 ASN A O 1
ATOM 1088 N N . LEU A 1 142 ? 3.479 4.075 -0.627 1.00 95.94 142 LEU A N 1
ATOM 1089 C CA . LEU A 1 142 ? 4.162 3.230 -1.599 1.00 95.94 142 LEU A CA 1
ATOM 1090 C C . LEU A 1 142 ? 5.307 4.037 -2.194 1.00 95.94 142 LEU A C 1
ATOM 1092 O O . LEU A 1 142 ? 5.025 4.992 -2.910 1.00 95.94 142 LEU A O 1
ATOM 1096 N N . ASP A 1 143 ? 6.546 3.655 -1.913 1.00 93.06 143 ASP A N 1
ATOM 1097 C CA . ASP A 1 143 ? 7.739 4.281 -2.477 1.00 93.06 143 ASP A CA 1
ATOM 1098 C C . ASP A 1 143 ? 8.419 3.315 -3.453 1.00 93.06 143 ASP A C 1
ATOM 1100 O O . ASP A 1 143 ? 8.788 2.189 -3.112 1.00 93.06 143 ASP A O 1
ATOM 1104 N N . ALA A 1 144 ? 8.463 3.709 -4.723 1.00 86.69 144 ALA A N 1
ATOM 1105 C CA . ALA A 1 144 ? 8.805 2.835 -5.833 1.00 86.69 144 ALA A CA 1
ATOM 1106 C C . ALA A 1 144 ? 10.013 3.356 -6.618 1.00 86.69 144 ALA A C 1
ATOM 1108 O O . ALA A 1 144 ? 9.878 3.829 -7.754 1.00 86.69 144 ALA A O 1
ATOM 1109 N N . GLU A 1 145 ? 11.206 3.227 -6.046 1.00 88.44 145 GLU A N 1
ATOM 1110 C CA . GLU A 1 145 ? 12.462 3.577 -6.724 1.00 88.44 145 GLU A CA 1
ATOM 1111 C C . GLU A 1 145 ? 12.805 2.571 -7.842 1.00 88.44 145 GLU A C 1
ATOM 1113 O O . GLU A 1 145 ? 13.407 2.922 -8.856 1.00 88.44 145 GLU A O 1
ATOM 1118 N N . THR A 1 146 ? 12.327 1.326 -7.731 1.00 86.19 146 THR A N 1
ATOM 1119 C CA . THR A 1 146 ? 12.519 0.260 -8.735 1.00 86.19 146 THR A CA 1
ATOM 1120 C C . THR A 1 146 ? 11.265 0.011 -9.585 1.00 86.19 146 THR A C 1
ATOM 1122 O O . THR A 1 146 ? 10.147 0.078 -9.060 1.00 86.19 146 THR A O 1
ATOM 1125 N N . PRO A 1 147 ? 11.402 -0.378 -10.877 1.00 87.25 147 PRO A N 1
ATOM 1126 C CA . PRO A 1 147 ? 10.270 -0.809 -11.696 1.00 87.25 147 PRO A CA 1
ATOM 1127 C C . PRO A 1 147 ? 9.418 -1.877 -11.002 1.00 87.25 147 PRO A C 1
ATOM 1129 O O . PRO A 1 147 ? 9.889 -2.971 -10.686 1.00 87.25 147 PRO A O 1
ATOM 1132 N N . SER A 1 148 ? 8.142 -1.572 -10.791 1.00 88.31 148 SER A N 1
ATOM 1133 C CA . SER A 1 148 ? 7.240 -2.443 -10.038 1.00 88.31 148 SER A CA 1
ATOM 1134 C C . SER A 1 148 ? 5.799 -2.374 -10.543 1.00 88.31 148 SER A C 1
ATOM 1136 O O . SER A 1 148 ? 5.373 -1.413 -11.185 1.00 88.31 148 SER A O 1
ATOM 1138 N N . ALA A 1 149 ? 5.027 -3.426 -10.272 1.00 91.69 149 ALA A N 1
ATOM 1139 C CA . ALA A 1 149 ? 3.596 -3.466 -10.544 1.00 91.69 149 ALA A CA 1
ATOM 1140 C C . ALA A 1 149 ? 2.819 -3.520 -9.226 1.00 91.69 149 ALA A C 1
ATOM 1142 O O . ALA A 1 149 ? 2.843 -4.521 -8.510 1.00 91.69 149 ALA A O 1
ATOM 1143 N N . MET A 1 150 ? 2.098 -2.448 -8.926 1.00 95.19 150 MET A N 1
ATOM 1144 C CA . MET A 1 150 ? 1.345 -2.285 -7.690 1.00 95.19 150 MET A CA 1
ATOM 1145 C C . MET A 1 150 ? -0.153 -2.270 -7.979 1.00 95.19 150 MET A C 1
ATOM 1147 O O . MET A 1 150 ? -0.621 -1.674 -8.954 1.00 95.19 150 MET A O 1
ATOM 1151 N N . ARG A 1 151 ? -0.929 -2.947 -7.136 1.00 96.56 151 ARG A N 1
ATOM 1152 C CA . ARG A 1 151 ? -2.381 -3.048 -7.275 1.00 96.56 151 ARG A CA 1
ATOM 1153 C C . ARG A 1 151 ? -3.047 -2.927 -5.912 1.00 96.56 151 ARG A C 1
ATOM 1155 O O . ARG A 1 151 ? -2.809 -3.750 -5.039 1.00 96.56 151 ARG A O 1
ATOM 1162 N N . ILE A 1 152 ? -3.923 -1.941 -5.773 1.00 98.19 152 ILE A N 1
ATOM 1163 C CA . ILE A 1 152 ? -4.745 -1.686 -4.591 1.00 98.19 152 ILE A CA 1
ATOM 1164 C C . ILE A 1 152 ? -6.206 -1.800 -5.009 1.00 98.19 152 ILE A C 1
ATOM 1166 O O . ILE A 1 152 ? -6.641 -1.102 -5.928 1.00 98.19 152 ILE A O 1
ATOM 1170 N N . VAL A 1 153 ? -6.962 -2.690 -4.369 1.00 97.75 153 VAL A N 1
ATOM 1171 C CA . VAL A 1 153 ? -8.347 -2.988 -4.750 1.00 97.75 153 VAL A CA 1
ATOM 1172 C C . VAL A 1 153 ? -9.250 -3.129 -3.532 1.00 97.75 153 VAL A C 1
ATOM 1174 O O . VAL A 1 153 ? -8.823 -3.675 -2.518 1.00 97.75 153 VAL A O 1
ATOM 1177 N N . ASP A 1 154 ? -10.498 -2.667 -3.626 1.00 97.94 154 ASP A N 1
ATOM 1178 C CA . ASP A 1 154 ? -11.535 -2.886 -2.599 1.00 97.94 154 ASP A CA 1
ATOM 1179 C C . ASP A 1 154 ? -11.080 -2.472 -1.189 1.00 97.94 154 ASP A C 1
ATOM 1181 O O . ASP A 1 154 ? -11.359 -3.140 -0.198 1.00 97.94 154 ASP A O 1
ATOM 1185 N N . SER A 1 155 ? -10.299 -1.396 -1.100 1.00 98.62 155 SER A N 1
ATOM 1186 C CA . SER A 1 155 ? -9.612 -0.999 0.132 1.00 98.62 155 SER A CA 1
ATOM 1187 C C . SER A 1 155 ? -10.025 0.396 0.593 1.00 98.62 155 SER A C 1
ATOM 1189 O O . SER A 1 155 ? -10.529 1.209 -0.183 1.00 98.62 155 SER A O 1
ATOM 1191 N N . GLU A 1 156 ? -9.807 0.674 1.872 1.00 98.62 156 GLU A N 1
ATOM 1192 C CA . GLU A 1 156 ? -10.128 1.949 2.506 1.00 98.62 156 GLU A CA 1
ATOM 1193 C C . GLU A 1 156 ? -8.860 2.626 3.033 1.00 98.62 156 GLU A C 1
ATOM 1195 O O . GLU A 1 156 ? -8.107 2.015 3.787 1.00 98.62 156 GLU A O 1
ATOM 1200 N N . CYS A 1 157 ? -8.655 3.896 2.685 1.00 98.50 157 CYS A N 1
ATOM 1201 C CA . CYS A 1 157 ? -7.559 4.733 3.169 1.00 98.50 157 CYS A CA 1
ATOM 1202 C C . CYS A 1 157 ? -8.106 6.083 3.667 1.00 98.50 157 CYS A C 1
ATOM 1204 O O . CYS A 1 157 ? -7.998 7.107 2.984 1.00 98.50 157 CYS A O 1
ATOM 1206 N N . SER A 1 158 ? -8.752 6.080 4.833 1.00 98.38 158 SER A N 1
ATOM 1207 C CA . SER A 1 158 ? -9.598 7.189 5.301 1.00 98.38 158 SER A CA 1
ATOM 1208 C C . SER A 1 158 ? -9.203 7.716 6.680 1.00 98.38 158 SER A C 1
ATOM 1210 O O . SER A 1 158 ? -8.695 6.975 7.518 1.00 98.38 158 SER A O 1
ATOM 1212 N N . ARG A 1 159 ? -9.517 8.987 6.952 1.00 98.31 159 ARG A N 1
ATOM 1213 C CA . ARG A 1 159 ? -9.302 9.643 8.257 1.00 98.31 159 ARG A CA 1
ATOM 1214 C C . ARG A 1 159 ? -7.850 9.666 8.751 1.00 98.31 159 ARG A C 1
ATOM 1216 O O . ARG A 1 159 ? -7.622 9.718 9.952 1.00 98.31 159 ARG A O 1
ATOM 1223 N N . ASN A 1 160 ? -6.870 9.617 7.856 1.00 98.69 160 ASN A N 1
ATOM 1224 C CA . ASN A 1 160 ? -5.457 9.753 8.213 1.00 98.69 160 ASN A CA 1
ATOM 1225 C C . ASN A 1 160 ? -5.052 11.239 8.291 1.00 98.69 160 ASN A C 1
ATOM 1227 O O . ASN A 1 160 ? -5.669 12.087 7.639 1.00 98.69 160 ASN A O 1
ATOM 1231 N N . ARG A 1 161 ? -4.014 11.571 9.071 1.00 98.31 161 ARG A N 1
ATOM 1232 C CA . ARG A 1 161 ? -3.578 12.973 9.265 1.00 98.31 161 ARG A CA 1
ATOM 1233 C C . ARG A 1 161 ? -2.740 13.546 8.117 1.00 98.31 161 ARG A C 1
ATOM 1235 O O . ARG A 1 161 ? -2.469 14.739 8.080 1.00 98.31 161 ARG A O 1
ATOM 1242 N N . LEU A 1 162 ? -2.313 12.718 7.167 1.00 96.94 162 LEU A N 1
ATOM 1243 C CA . LEU A 1 162 ? -1.752 13.159 5.888 1.00 96.94 162 LEU A CA 1
ATOM 1244 C C . LEU A 1 162 ? -2.567 12.560 4.743 1.00 96.94 162 LEU A C 1
ATOM 1246 O O . LEU A 1 162 ? -3.780 12.747 4.695 1.00 96.94 162 LEU A O 1
ATOM 1250 N N . ALA A 1 163 ? -1.920 11.898 3.785 1.00 97.38 163 ALA A N 1
ATOM 1251 C CA . ALA A 1 163 ? -2.608 11.359 2.629 1.00 97.38 163 ALA A CA 1
ATOM 1252 C C . ALA A 1 163 ? -3.385 10.078 2.966 1.00 97.38 163 ALA A C 1
ATOM 1254 O O . ALA A 1 163 ? -2.971 9.294 3.817 1.00 97.38 163 ALA A O 1
ATOM 1255 N N . GLY A 1 164 ? -4.477 9.806 2.255 1.00 98.06 164 GLY A N 1
ATOM 1256 C CA . GLY A 1 164 ? -5.080 8.471 2.296 1.00 98.06 164 GLY A CA 1
ATOM 1257 C C . GLY A 1 164 ? -4.109 7.444 1.714 1.00 98.06 164 GLY A C 1
ATOM 1258 O O . GLY A 1 164 ? -3.593 6.570 2.412 1.00 98.06 164 GLY A O 1
ATOM 1259 N N . LEU A 1 165 ? -3.831 7.606 0.425 1.00 97.44 165 LEU A N 1
ATOM 1260 C CA . LEU A 1 165 ? -2.838 6.858 -0.329 1.00 97.44 165 LEU A CA 1
ATOM 1261 C C . LEU A 1 165 ? -1.757 7.817 -0.824 1.00 97.44 165 LEU A C 1
ATOM 1263 O O . LEU A 1 165 ? -2.066 8.825 -1.459 1.00 97.44 165 LEU A O 1
ATOM 1267 N N . ARG A 1 166 ? -0.496 7.493 -0.566 1.00 96.00 166 ARG A N 1
ATOM 1268 C CA . ARG A 1 166 ? 0.660 8.155 -1.160 1.00 96.00 166 ARG A CA 1
ATOM 1269 C C . ARG A 1 166 ? 1.382 7.167 -2.063 1.00 96.00 166 ARG A C 1
ATOM 1271 O O . ARG A 1 166 ? 1.710 6.067 -1.630 1.00 96.00 166 ARG A O 1
ATOM 1278 N N . VAL A 1 167 ? 1.581 7.563 -3.312 1.00 93.88 167 VAL A N 1
ATOM 1279 C CA . VAL A 1 167 ? 2.420 6.860 -4.281 1.00 93.88 167 VAL A CA 1
ATOM 1280 C C . VAL A 1 167 ? 3.568 7.797 -4.611 1.00 93.88 167 VAL A C 1
ATOM 1282 O O . VAL A 1 167 ? 3.324 8.896 -5.106 1.00 93.88 167 VAL A O 1
ATOM 1285 N N . ASP A 1 168 ? 4.775 7.374 -4.282 1.00 92.00 168 ASP A N 1
ATOM 1286 C CA . ASP A 1 168 ? 6.031 8.077 -4.499 1.00 92.00 168 ASP A CA 1
ATOM 1287 C C . ASP A 1 168 ? 6.994 7.198 -5.315 1.00 92.00 168 ASP A C 1
ATOM 1289 O O . ASP A 1 168 ? 6.728 6.011 -5.555 1.00 92.00 168 ASP A O 1
ATOM 1293 N N . GLY A 1 169 ? 8.102 7.786 -5.750 1.00 85.19 169 GLY A N 1
ATOM 1294 C CA . GLY A 1 169 ? 9.236 7.041 -6.282 1.00 85.19 169 GLY A CA 1
ATOM 1295 C C . GLY A 1 169 ? 9.716 7.489 -7.657 1.00 85.19 169 GLY A C 1
ATOM 1296 O O . GLY A 1 169 ? 8.990 8.019 -8.505 1.00 85.19 169 GLY A O 1
ATOM 1297 N N . GLU A 1 170 ? 10.993 7.241 -7.905 1.00 86.94 170 GLU A N 1
ATOM 1298 C CA . GLU A 1 170 ? 11.694 7.770 -9.075 1.00 86.94 170 GLU A CA 1
ATOM 1299 C C . GLU A 1 170 ? 11.545 6.890 -10.329 1.00 86.94 170 GLU A C 1
ATOM 1301 O O . GLU A 1 170 ? 11.945 7.284 -11.427 1.00 86.94 170 GLU A O 1
ATOM 1306 N N . SER A 1 171 ? 10.926 5.710 -10.221 1.00 85.44 171 SER A N 1
ATOM 1307 C CA . SER A 1 171 ? 10.836 4.795 -11.356 1.00 85.44 171 SER A CA 1
ATOM 1308 C C . SER A 1 171 ? 9.745 5.176 -12.364 1.00 85.44 171 SER A C 1
ATOM 1310 O O . SER A 1 171 ? 8.555 4.936 -12.154 1.00 85.44 171 SER A O 1
ATOM 1312 N N . GLU A 1 172 ? 10.157 5.616 -13.558 1.00 83.88 172 GLU A N 1
ATOM 1313 C CA . GLU A 1 172 ? 9.278 5.811 -14.731 1.00 83.88 172 GLU A CA 1
ATOM 1314 C C . GLU A 1 172 ? 8.535 4.538 -15.179 1.00 83.88 172 GLU A C 1
ATOM 1316 O O . GLU A 1 172 ? 7.587 4.595 -15.963 1.00 83.88 172 GLU A O 1
ATOM 1321 N N . ARG A 1 173 ? 8.983 3.365 -14.720 1.00 83.38 173 ARG A N 1
ATOM 1322 C CA . ARG A 1 173 ? 8.443 2.059 -15.120 1.00 83.38 173 ARG A CA 1
ATOM 1323 C C . ARG A 1 173 ? 7.541 1.436 -14.062 1.00 83.38 173 ARG A C 1
ATOM 1325 O O . ARG A 1 173 ? 7.077 0.313 -14.262 1.00 83.38 173 ARG A O 1
ATOM 1332 N N . THR A 1 174 ? 7.284 2.139 -12.964 1.00 86.88 174 THR A N 1
ATOM 1333 C CA . THR A 1 174 ? 6.310 1.693 -11.973 1.00 86.88 174 THR A CA 1
ATOM 1334 C C . THR A 1 174 ? 4.894 1.908 -12.485 1.00 86.88 174 THR A C 1
ATOM 1336 O O . THR A 1 174 ? 4.544 2.969 -12.999 1.00 86.88 174 THR A O 1
ATOM 1339 N N . LEU A 1 175 ? 4.064 0.881 -12.326 1.00 90.06 175 LEU A N 1
ATOM 1340 C CA . LEU A 1 175 ? 2.646 0.911 -12.642 1.00 90.06 175 LEU A CA 1
ATOM 1341 C C . LEU A 1 175 ? 1.836 0.660 -11.375 1.00 90.06 175 LEU A C 1
ATOM 1343 O O . LEU A 1 175 ? 1.794 -0.469 -10.887 1.00 90.06 175 LEU A O 1
ATOM 1347 N N . CYS A 1 176 ? 1.135 1.679 -10.889 1.00 93.56 176 CYS A N 1
ATOM 1348 C CA . CYS A 1 176 ? 0.230 1.571 -9.753 1.00 93.56 176 CYS A CA 1
ATOM 1349 C C . CYS A 1 176 ? -1.231 1.624 -10.213 1.00 93.56 176 CYS A C 1
ATOM 1351 O O . CYS A 1 176 ? -1.640 2.513 -10.960 1.00 93.56 176 CYS A O 1
ATOM 1353 N N . ARG A 1 177 ? -2.038 0.655 -9.778 1.00 93.69 177 ARG A N 1
ATOM 1354 C CA . ARG A 1 177 ? -3.475 0.585 -10.066 1.00 93.69 177 ARG A CA 1
ATOM 1355 C C . ARG A 1 177 ? -4.276 0.669 -8.783 1.00 93.69 177 ARG A C 1
ATOM 1357 O O . ARG A 1 177 ? -4.099 -0.160 -7.899 1.00 93.69 177 ARG A O 1
ATOM 1364 N N . VAL A 1 178 ? -5.206 1.608 -8.730 1.00 95.12 178 VAL A N 1
ATOM 1365 C CA . VAL A 1 178 ? -6.063 1.897 -7.582 1.00 95.12 178 VAL A CA 1
ATOM 1366 C C . VAL A 1 178 ? -7.510 1.703 -8.015 1.00 95.12 178 VAL A C 1
ATOM 1368 O O . VAL A 1 178 ? -8.026 2.466 -8.828 1.00 95.12 178 VAL A O 1
ATOM 1371 N N . HIS A 1 179 ? -8.182 0.675 -7.507 1.00 94.75 179 HIS A N 1
ATOM 1372 C CA . HIS A 1 179 ? -9.510 0.301 -7.984 1.00 94.75 179 HIS A CA 1
ATOM 1373 C C . HIS A 1 179 ? -10.517 0.093 -6.855 1.00 94.75 179 HIS A C 1
ATOM 1375 O O . HIS A 1 179 ? -10.252 -0.682 -5.944 1.00 94.75 179 HIS A O 1
ATOM 1381 N N . ARG A 1 180 ? -11.697 0.723 -6.932 1.00 95.75 180 ARG A N 1
ATOM 1382 C CA . ARG A 1 180 ? -12.734 0.607 -5.884 1.00 95.75 180 ARG A CA 1
ATOM 1383 C C . ARG A 1 180 ? -12.181 0.927 -4.495 1.00 95.75 180 ARG A C 1
ATOM 1385 O O . ARG A 1 180 ? -12.405 0.200 -3.533 1.00 95.75 180 ARG A O 1
ATOM 1392 N N . VAL A 1 181 ? -11.412 2.011 -4.421 1.00 97.62 181 VAL A N 1
ATOM 1393 C CA . VAL A 1 181 ? -10.821 2.489 -3.171 1.00 97.62 181 VAL A CA 1
ATOM 1394 C C . VAL A 1 181 ? -11.642 3.643 -2.620 1.00 97.62 181 VAL A C 1
ATOM 1396 O O . VAL A 1 181 ? -11.991 4.571 -3.352 1.00 97.62 181 VAL A O 1
ATOM 1399 N N . LEU A 1 182 ? -11.927 3.589 -1.324 1.00 97.94 182 LEU A N 1
ATOM 1400 C CA . LEU A 1 182 ? -12.484 4.703 -0.567 1.00 97.94 182 LEU A CA 1
ATOM 1401 C C . LEU A 1 182 ? -11.342 5.405 0.165 1.00 97.94 182 LEU A C 1
ATOM 1403 O O . LEU A 1 182 ? -10.771 4.835 1.089 1.00 97.94 182 LEU A O 1
ATOM 1407 N N . ALA A 1 183 ? -11.009 6.634 -0.213 1.00 97.25 183 ALA A N 1
ATOM 1408 C CA . ALA A 1 183 ? -10.035 7.436 0.519 1.00 97.25 183 ALA A CA 1
ATOM 1409 C C . ALA A 1 183 ? -10.638 8.800 0.841 1.00 97.25 183 ALA A C 1
ATOM 1411 O O . ALA A 1 183 ? -10.634 9.704 0.008 1.00 97.25 183 ALA A O 1
ATOM 1412 N N . THR A 1 184 ? -11.191 8.946 2.045 1.00 96.50 184 THR A N 1
ATOM 1413 C CA . THR A 1 184 ? -11.963 10.140 2.435 1.00 96.50 184 THR A CA 1
ATOM 1414 C C . THR A 1 184 ? -11.689 10.570 3.872 1.00 96.50 184 THR A C 1
ATOM 1416 O O . THR A 1 184 ? -11.189 9.793 4.685 1.00 96.50 184 THR A O 1
ATOM 1419 N N . GLY A 1 185 ? -11.999 11.821 4.197 1.00 96.38 185 GLY A N 1
ATOM 1420 C CA . GLY A 1 185 ? -11.834 12.400 5.526 1.00 96.38 185 GLY A CA 1
ATOM 1421 C C . GLY A 1 185 ? -10.382 12.512 5.984 1.00 96.38 185 GLY A C 1
ATOM 1422 O O . GLY A 1 185 ? -10.152 12.652 7.179 1.00 96.38 185 GLY A O 1
ATOM 1423 N N . ASN A 1 186 ? -9.414 12.401 5.072 1.00 97.69 186 ASN A N 1
ATOM 1424 C CA . ASN A 1 186 ? -8.002 12.603 5.386 1.00 97.69 186 ASN A CA 1
ATOM 1425 C C . ASN A 1 186 ? -7.714 14.110 5.532 1.00 97.69 186 ASN A C 1
ATOM 1427 O O . ASN A 1 186 ? -8.295 14.916 4.806 1.00 97.69 186 ASN A O 1
ATOM 1431 N N . GLU A 1 187 ? -6.819 14.501 6.443 1.00 97.44 187 GLU A N 1
ATOM 1432 C CA . GLU A 1 187 ? -6.415 15.913 6.593 1.00 97.44 187 GLU A CA 1
ATOM 1433 C C . GLU A 1 187 ? -5.603 16.391 5.366 1.00 97.44 187 GLU A C 1
ATOM 1435 O O . GLU A 1 187 ? -5.723 17.537 4.917 1.00 97.44 187 GLU A O 1
ATOM 1440 N N . GLY A 1 188 ? -4.812 15.487 4.776 1.00 95.44 188 GLY A N 1
ATOM 1441 C CA . GLY A 1 188 ? -4.103 15.664 3.507 1.00 95.44 188 GLY A CA 1
ATOM 1442 C C . GLY A 1 188 ? -4.938 15.271 2.275 1.00 95.44 188 GLY A C 1
ATOM 1443 O O . GLY A 1 188 ? -6.171 15.254 2.322 1.00 95.44 188 GLY A O 1
ATOM 1444 N N . PRO A 1 189 ? -4.321 15.059 1.102 1.00 95.06 189 PRO A N 1
ATOM 1445 C CA . PRO A 1 189 ? -5.036 14.580 -0.081 1.00 95.06 189 PRO A CA 1
ATOM 1446 C C . PRO A 1 189 ? -5.477 13.118 0.088 1.00 95.06 189 PRO A C 1
ATOM 1448 O O . PRO A 1 189 ? -4.797 12.306 0.702 1.00 95.06 189 PRO A O 1
ATOM 1451 N N . SER A 1 190 ? -6.598 12.726 -0.505 1.00 96.31 190 SER A N 1
ATOM 1452 C CA . SER A 1 190 ? -6.995 11.314 -0.572 1.00 96.31 190 SER A CA 1
ATOM 1453 C C . SER A 1 190 ? -5.986 10.464 -1.330 1.00 96.31 190 SER A C 1
ATOM 1455 O O . SER A 1 190 ? -5.717 9.332 -0.936 1.00 96.31 190 SER A O 1
ATOM 1457 N N . LEU A 1 191 ? -5.429 11.029 -2.399 1.00 95.44 191 LEU A N 1
ATOM 1458 C CA . LEU A 1 191 ? -4.363 10.436 -3.188 1.00 95.44 191 LEU A CA 1
ATOM 1459 C C . LEU A 1 191 ? -3.286 11.492 -3.440 1.00 95.44 191 LEU A C 1
ATOM 1461 O O . LEU A 1 191 ? -3.571 12.512 -4.064 1.00 95.44 191 LEU A O 1
ATOM 1465 N N . SER A 1 192 ? -2.074 11.239 -2.959 1.00 94.25 192 SER A N 1
ATOM 1466 C CA . SER A 1 192 ? -0.875 11.992 -3.319 1.00 94.25 192 SER A CA 1
ATOM 1467 C C . SER A 1 192 ? -0.044 11.160 -4.286 1.00 94.25 192 SER A C 1
ATOM 1469 O O . SER A 1 192 ? 0.253 10.002 -3.994 1.00 94.25 192 SER A O 1
ATOM 1471 N N . ILE A 1 193 ? 0.298 11.736 -5.432 1.00 91.31 193 ILE A N 1
ATOM 1472 C CA . ILE A 1 193 ? 1.173 11.135 -6.435 1.00 91.31 193 ILE A CA 1
ATOM 1473 C C . ILE A 1 193 ? 2.391 12.035 -6.547 1.00 91.31 193 ILE A C 1
ATOM 1475 O O . ILE A 1 193 ? 2.258 13.223 -6.843 1.00 91.31 193 ILE A O 1
ATOM 1479 N N . ARG A 1 194 ? 3.560 11.467 -6.294 1.00 88.25 194 ARG A N 1
ATOM 1480 C CA . ARG A 1 194 ? 4.858 12.103 -6.485 1.00 88.25 194 ARG A CA 1
ATOM 1481 C C . ARG A 1 194 ? 5.732 11.128 -7.266 1.00 88.25 194 ARG A C 1
ATOM 1483 O O . ARG A 1 194 ? 5.571 9.919 -7.138 1.00 88.25 194 ARG A O 1
ATOM 1490 N N . GLY A 1 195 ? 6.579 11.642 -8.147 1.00 81.94 195 GLY A N 1
ATOM 1491 C CA . GLY A 1 195 ? 7.480 10.801 -8.930 1.00 81.94 195 GLY A CA 1
ATOM 1492 C C . GLY A 1 195 ? 7.012 10.475 -10.349 1.00 81.94 195 GLY A C 1
ATOM 1493 O O . GLY A 1 195 ? 6.098 11.093 -10.894 1.00 81.94 195 GLY A O 1
ATOM 1494 N N . LEU A 1 196 ? 7.725 9.550 -10.998 1.00 73.81 196 LEU A N 1
ATOM 1495 C CA . LEU A 1 196 ? 7.746 9.453 -12.466 1.00 73.81 196 LEU A CA 1
ATOM 1496 C C . LEU A 1 196 ? 6.907 8.307 -13.056 1.00 73.81 196 LEU A C 1
ATOM 1498 O O . LEU A 1 196 ? 6.723 8.242 -14.276 1.00 73.81 196 LEU A O 1
ATOM 1502 N N . GLY A 1 197 ? 6.399 7.409 -12.212 1.00 82.50 197 GLY A N 1
ATOM 1503 C CA . GLY A 1 197 ? 5.608 6.249 -12.623 1.00 82.50 197 GLY A CA 1
ATOM 1504 C C . GLY A 1 197 ? 4.213 6.587 -13.163 1.00 82.50 197 GLY A C 1
ATOM 1505 O O . GLY A 1 197 ? 3.799 7.745 -13.266 1.00 82.50 197 GLY A O 1
ATOM 1506 N N . ALA A 1 198 ? 3.463 5.540 -13.517 1.00 86.19 198 ALA A N 1
ATOM 1507 C CA . ALA A 1 198 ? 2.088 5.648 -13.990 1.00 86.19 198 ALA A CA 1
ATOM 1508 C C . ALA A 1 198 ? 1.081 5.199 -12.920 1.00 86.19 198 ALA A C 1
ATOM 1510 O O . ALA A 1 198 ? 1.148 4.066 -12.436 1.00 86.19 198 ALA A O 1
ATOM 1511 N N . VAL A 1 199 ? 0.099 6.049 -12.604 1.00 88.56 199 VAL A N 1
ATOM 1512 C CA . VAL A 1 199 ? -0.970 5.747 -11.635 1.00 88.56 199 VAL A CA 1
ATOM 1513 C C . VAL A 1 199 ? -2.339 5.740 -12.318 1.00 88.56 199 VAL A C 1
ATOM 1515 O O . VAL A 1 199 ? -2.773 6.733 -12.899 1.00 88.56 199 VAL A O 1
ATOM 1518 N N . TYR A 1 200 ? -3.053 4.620 -12.219 1.00 87.62 200 TYR A N 1
ATOM 1519 C CA . TYR A 1 200 ? -4.394 4.444 -12.781 1.00 87.62 200 TYR A CA 1
ATOM 1520 C C . TYR A 1 200 ? -5.411 4.284 -11.668 1.00 87.62 200 TYR A C 1
ATOM 1522 O O . TYR A 1 200 ? -5.345 3.317 -10.911 1.00 87.62 200 TYR A O 1
ATOM 1530 N N . VAL A 1 201 ? -6.384 5.187 -11.607 1.00 87.12 201 VAL A N 1
ATOM 1531 C CA . VAL A 1 201 ? -7.452 5.139 -10.610 1.00 87.12 201 VAL A CA 1
ATOM 1532 C C . VAL A 1 201 ? -8.787 4.872 -11.289 1.00 87.12 201 VAL A C 1
ATOM 1534 O O . VAL A 1 201 ? -9.148 5.556 -12.249 1.00 87.12 201 VAL A O 1
ATOM 1537 N N . TRP A 1 202 ? -9.536 3.890 -10.785 1.00 85.50 202 TRP A N 1
ATOM 1538 C CA . TRP A 1 202 ? -10.810 3.489 -11.372 1.00 85.50 202 TRP A CA 1
ATOM 1539 C C . TRP A 1 202 ? -11.876 3.144 -10.326 1.00 85.50 202 TRP A C 1
ATOM 1541 O O . TRP A 1 202 ? -11.620 2.345 -9.426 1.00 85.50 202 TRP A O 1
ATOM 1551 N N . ARG A 1 203 ? -13.096 3.682 -10.470 1.00 89.62 203 ARG A N 1
ATOM 1552 C CA . ARG A 1 203 ? -14.247 3.424 -9.569 1.00 89.62 203 ARG A CA 1
ATOM 1553 C C . ARG A 1 203 ? -13.972 3.722 -8.092 1.00 89.62 203 ARG A C 1
ATOM 1555 O O . ARG A 1 203 ? -14.493 3.042 -7.216 1.00 89.62 203 ARG A O 1
ATOM 1562 N N . SER A 1 204 ? -13.138 4.717 -7.822 1.00 90.94 204 SER A N 1
ATOM 1563 C CA . SER A 1 204 ? -12.738 5.101 -6.463 1.00 90.94 204 SER A CA 1
ATOM 1564 C C . SER A 1 204 ? -13.453 6.372 -6.007 1.00 90.94 204 SER A C 1
ATOM 1566 O O . SER A 1 204 ? -13.787 7.232 -6.827 1.00 90.94 204 SER A O 1
ATOM 1568 N N . GLN A 1 205 ? -13.656 6.494 -4.697 1.00 92.94 205 GLN A N 1
ATOM 1569 C CA . GLN A 1 205 ? -14.178 7.694 -4.051 1.00 92.94 205 GLN A CA 1
ATOM 1570 C C . GLN A 1 205 ? -13.034 8.403 -3.327 1.00 92.94 205 GLN A C 1
ATOM 1572 O O . GLN A 1 205 ? -12.464 7.863 -2.378 1.00 92.94 205 GLN A O 1
ATOM 1577 N N . LEU A 1 206 ? -12.701 9.601 -3.800 1.00 93.56 206 LEU A N 1
ATOM 1578 C CA . LEU A 1 206 ? -11.597 10.425 -3.321 1.00 93.56 206 LEU A CA 1
ATOM 1579 C C . LEU A 1 206 ? -12.139 11.817 -2.971 1.00 93.56 206 LEU A C 1
ATOM 1581 O O . LEU A 1 206 ? -12.973 12.345 -3.694 1.00 93.56 206 LEU A O 1
ATOM 1585 N N . ASP A 1 207 ? -11.655 12.449 -1.911 1.00 88.75 207 ASP A N 1
ATOM 1586 C CA . ASP A 1 207 ? -11.988 13.846 -1.598 1.00 88.75 207 ASP A CA 1
ATOM 1587 C C . ASP A 1 207 ? -11.067 14.816 -2.335 1.00 88.75 207 ASP A C 1
ATOM 1589 O O . ASP A 1 207 ? -11.520 15.835 -2.831 1.00 88.75 207 ASP A O 1
ATOM 1593 N N . ARG A 1 208 ? -9.768 14.507 -2.421 1.00 89.94 208 ARG A N 1
ATOM 1594 C CA . ARG A 1 208 ? -8.770 15.375 -3.064 1.00 89.94 208 ARG A CA 1
ATOM 1595 C C . ARG A 1 208 ? -7.638 14.561 -3.677 1.00 89.94 208 ARG A C 1
ATOM 1597 O O . ARG A 1 208 ? -7.148 13.624 -3.051 1.00 89.94 208 ARG A O 1
ATOM 1604 N N . VAL A 1 209 ? -7.191 14.942 -4.870 1.00 89.06 209 VAL A N 1
ATOM 1605 C CA . VAL A 1 209 ? -6.009 14.359 -5.525 1.00 89.06 209 VAL A CA 1
ATOM 1606 C C . VAL A 1 209 ? -4.949 15.440 -5.671 1.00 89.06 209 VAL A C 1
ATOM 1608 O O . VAL A 1 209 ? -5.243 16.520 -6.178 1.00 89.06 209 VAL A O 1
ATOM 1611 N N . GLU A 1 210 ? -3.734 15.143 -5.228 1.00 89.62 210 GLU A N 1
ATOM 1612 C CA . GLU A 1 210 ? -2.549 15.975 -5.422 1.00 89.62 210 GLU A CA 1
ATOM 1613 C C . GLU A 1 210 ? -1.556 15.182 -6.267 1.00 89.62 210 GLU A C 1
ATOM 1615 O O . GLU A 1 210 ? -1.174 14.077 -5.891 1.00 89.62 210 GLU A O 1
ATOM 1620 N N . ALA A 1 211 ? -1.158 15.730 -7.410 1.00 84.94 211 ALA A N 1
ATOM 1621 C CA . ALA A 1 211 ? -0.110 15.166 -8.243 1.00 84.94 211 ALA A CA 1
ATOM 1622 C C . ALA A 1 211 ? 0.992 16.214 -8.388 1.00 84.94 211 ALA A C 1
ATOM 1624 O O . ALA A 1 211 ? 0.725 17.321 -8.859 1.00 84.94 211 ALA A O 1
ATOM 1625 N N . ALA A 1 212 ? 2.199 15.867 -7.957 1.00 72.88 212 ALA A N 1
ATOM 1626 C CA . ALA A 1 212 ? 3.399 16.657 -8.169 1.00 72.88 212 ALA A CA 1
ATOM 1627 C C . ALA A 1 212 ? 4.359 15.866 -9.065 1.00 72.88 212 ALA A C 1
ATOM 1629 O O . ALA A 1 212 ? 4.494 14.652 -8.919 1.00 72.88 212 ALA A O 1
ATOM 1630 N N . ASP A 1 213 ? 5.026 16.585 -9.966 1.00 63.88 213 ASP A N 1
ATOM 1631 C CA . ASP A 1 213 ? 6.075 16.091 -10.860 1.00 63.88 213 ASP A CA 1
ATOM 1632 C C . ASP A 1 213 ? 5.634 15.112 -11.969 1.00 63.88 213 ASP A C 1
ATOM 1634 O O . ASP A 1 213 ? 4.574 14.496 -11.928 1.00 63.88 213 ASP A O 1
ATOM 1638 N N . GLY A 1 214 ? 6.441 15.059 -13.039 1.00 56.50 214 GLY A N 1
ATOM 1639 C CA . GLY A 1 214 ? 6.111 14.610 -14.405 1.00 56.50 214 GLY A CA 1
ATOM 1640 C C . GLY A 1 214 ? 5.740 13.135 -14.643 1.00 56.50 214 GLY A C 1
ATOM 1641 O O . GLY A 1 214 ? 5.927 12.647 -15.768 1.00 56.50 214 GLY A O 1
ATOM 1642 N N . GLY A 1 215 ? 5.226 12.437 -13.632 1.00 58.84 215 GLY A N 1
ATOM 1643 C CA . GLY A 1 215 ? 4.554 11.148 -13.760 1.00 58.84 215 GLY A CA 1
ATOM 1644 C C . GLY A 1 215 ? 3.194 11.258 -14.454 1.00 58.84 215 GLY A C 1
ATOM 1645 O O . GLY A 1 215 ? 2.575 12.322 -14.537 1.00 58.84 215 GLY A O 1
ATOM 1646 N N . TRP A 1 216 ? 2.716 10.137 -14.991 1.00 52.84 216 TRP A N 1
ATOM 1647 C CA . TRP A 1 216 ? 1.451 10.080 -15.729 1.00 52.84 216 TRP A CA 1
ATOM 1648 C C . TRP A 1 216 ? 0.341 9.542 -14.834 1.00 52.84 216 TRP A C 1
ATOM 1650 O O . TRP A 1 216 ? 0.507 8.519 -14.172 1.00 52.84 216 TRP A O 1
ATOM 1660 N N . HIS A 1 217 ? -0.828 10.175 -14.850 1.00 66.12 217 HIS A N 1
ATOM 1661 C CA . HIS A 1 217 ? -1.963 9.691 -14.074 1.00 66.12 217 HIS A CA 1
ATOM 1662 C C . HIS A 1 217 ? -3.268 9.748 -14.867 1.00 66.12 217 HIS A C 1
ATOM 1664 O O . HIS A 1 217 ? -3.540 10.689 -15.615 1.00 66.12 217 HIS A O 1
ATOM 1670 N N . ALA A 1 218 ? -4.084 8.709 -14.702 1.00 58.62 218 ALA A N 1
ATOM 1671 C CA . ALA A 1 218 ? -5.384 8.583 -15.346 1.00 58.62 218 ALA A CA 1
ATOM 1672 C C . ALA A 1 218 ? -6.465 8.301 -14.300 1.00 58.62 218 ALA A C 1
ATOM 1674 O O . ALA A 1 218 ? -6.321 7.404 -13.466 1.00 58.62 218 ALA A O 1
ATOM 1675 N N . LEU A 1 219 ? -7.564 9.056 -14.376 1.00 63.06 219 LEU A N 1
ATOM 1676 C CA . LEU A 1 219 ? -8.734 8.894 -13.516 1.00 63.06 219 LEU A CA 1
ATOM 1677 C C . LEU A 1 219 ? -9.936 8.491 -14.379 1.00 63.06 219 LEU A C 1
ATOM 1679 O O . LEU A 1 219 ? -10.300 9.201 -15.322 1.00 63.06 219 LEU A O 1
ATOM 1683 N N . ALA A 1 220 ? -10.575 7.371 -14.047 1.00 54.69 220 ALA A N 1
ATOM 1684 C CA . ALA A 1 220 ? -11.768 6.880 -14.732 1.00 54.69 220 ALA A CA 1
ATOM 1685 C C . ALA A 1 220 ? -12.873 6.538 -13.725 1.00 54.69 220 ALA A C 1
ATOM 1687 O O . ALA A 1 220 ? -12.625 5.889 -12.714 1.00 54.69 220 ALA A O 1
ATOM 1688 N N . GLU A 1 221 ? -14.114 6.947 -14.002 1.00 62.12 221 GLU A N 1
ATOM 1689 C CA . GLU A 1 221 ? -15.291 6.607 -13.173 1.00 62.12 221 GLU A CA 1
ATOM 1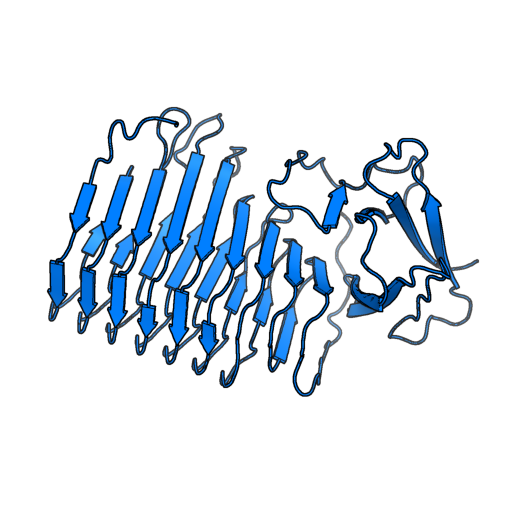690 C C . GLU A 1 221 ? -15.110 6.910 -11.667 1.00 62.12 221 GLU A C 1
ATOM 1692 O O . GLU A 1 221 ? -15.658 6.217 -10.812 1.00 62.12 221 GLU A O 1
ATOM 1697 N N . CYS A 1 222 ? -14.311 7.925 -11.328 1.00 65.00 222 CYS A N 1
ATOM 1698 C CA . CYS A 1 222 ? -14.048 8.331 -9.950 1.00 65.00 222 CYS A CA 1
ATOM 1699 C C . CYS A 1 222 ? -15.012 9.430 -9.503 1.00 65.00 222 CYS A C 1
ATOM 1701 O O . CYS A 1 222 ? -15.282 10.371 -10.254 1.00 65.00 222 CYS A O 1
ATOM 1703 N N . VAL A 1 223 ? -15.453 9.353 -8.248 1.00 72.25 223 VAL A N 1
ATOM 1704 C CA . VAL A 1 223 ? -16.086 10.483 -7.562 1.00 72.25 223 VAL A CA 1
ATOM 1705 C C . VAL A 1 223 ? -14.979 11.237 -6.841 1.00 72.25 223 VAL A C 1
ATOM 1707 O O . VAL A 1 223 ? -14.356 10.679 -5.939 1.00 72.25 223 VAL A O 1
ATOM 1710 N N . VAL A 1 224 ? -14.710 12.470 -7.272 1.00 68.19 224 VAL A N 1
ATOM 1711 C CA . VAL A 1 224 ? -13.735 13.358 -6.627 1.00 68.19 224 VAL A CA 1
ATOM 1712 C C . VAL A 1 224 ? -14.500 14.513 -5.984 1.00 68.19 224 VAL A C 1
ATOM 1714 O O . VAL A 1 224 ? -15.150 15.274 -6.705 1.00 68.19 224 VAL A O 1
ATOM 1717 N N . GLY A 1 225 ? -14.476 14.600 -4.650 1.00 44.22 225 GLY A N 1
ATOM 1718 C CA . GLY A 1 225 ? -14.979 15.755 -3.893 1.00 44.22 225 GLY A CA 1
ATOM 1719 C C . GLY A 1 225 ? -14.239 17.039 -4.288 1.00 44.22 225 GLY A C 1
ATOM 1720 O O . GLY A 1 225 ? -13.165 16.947 -4.867 1.00 44.22 225 GLY A O 1
ATOM 1721 N N . ASP A 1 226 ? -14.854 18.212 -4.076 1.00 43.03 226 ASP A N 1
ATOM 1722 C CA . ASP A 1 226 ? -14.399 19.553 -4.509 1.00 43.03 226 ASP A CA 1
ATOM 1723 C C . ASP A 1 226 ? -12.964 19.615 -5.071 1.00 43.03 226 ASP A C 1
ATOM 1725 O O . ASP A 1 226 ? -11.975 19.794 -4.359 1.00 43.03 226 ASP A O 1
ATOM 1729 N N . ALA A 1 227 ? -12.854 19.458 -6.393 1.00 40.34 227 ALA A N 1
ATOM 1730 C CA . ALA A 1 227 ? -11.583 19.455 -7.098 1.00 40.34 227 ALA A CA 1
ATOM 1731 C C . ALA A 1 227 ? -11.033 20.885 -7.231 1.00 40.34 227 ALA A C 1
ATOM 1733 O O . ALA A 1 227 ? -11.018 21.457 -8.320 1.00 40.34 227 ALA A O 1
ATOM 1734 N N . SER A 1 228 ? -10.529 21.468 -6.144 1.00 35.34 228 SER A N 1
ATOM 1735 C CA . SER A 1 228 ? -9.523 22.525 -6.250 1.00 35.34 228 SER A CA 1
ATOM 1736 C C . SER A 1 228 ? -8.182 21.866 -6.588 1.00 35.34 228 SER A C 1
ATOM 1738 O O . SER A 1 228 ? -7.308 21.723 -5.736 1.00 35.34 228 SER A O 1
ATOM 1740 N N . ALA A 1 229 ? -8.036 21.392 -7.827 1.00 38.97 229 ALA A N 1
ATOM 1741 C CA . ALA A 1 229 ? -6.738 21.003 -8.362 1.00 38.97 229 ALA A CA 1
ATOM 1742 C C . ALA A 1 229 ? -5.915 22.286 -8.564 1.00 38.97 229 ALA A C 1
ATOM 1744 O O . ALA A 1 229 ? -5.996 22.926 -9.612 1.00 38.97 229 ALA A O 1
ATOM 1745 N N . SER A 1 230 ? -5.177 22.720 -7.542 1.00 30.80 230 SER A N 1
ATOM 1746 C CA . SER A 1 230 ? -4.159 23.759 -7.696 1.00 30.80 230 SER A CA 1
ATOM 1747 C C . SER A 1 230 ? -2.923 23.119 -8.326 1.00 30.80 230 SER A C 1
ATOM 1749 O O . SER A 1 230 ? -2.041 22.623 -7.631 1.00 30.80 230 SER A O 1
ATOM 1751 N N . ALA A 1 231 ? -2.887 23.074 -9.656 1.00 32.22 231 ALA A N 1
ATOM 1752 C CA . ALA A 1 231 ? -1.651 22.827 -10.388 1.00 32.22 231 ALA A CA 1
ATOM 1753 C C . ALA A 1 231 ? -0.840 24.131 -10.388 1.00 32.22 231 ALA A C 1
ATOM 1755 O O . ALA A 1 231 ? -1.013 24.968 -11.281 1.00 32.22 231 ALA A O 1
ATOM 1756 N N . ASP A 1 232 ? -0.009 24.330 -9.366 1.00 24.61 232 ASP A N 1
ATOM 1757 C CA . ASP A 1 232 ? 0.982 25.402 -9.379 1.00 24.61 232 ASP A CA 1
ATOM 1758 C C . ASP A 1 232 ? 2.048 25.090 -10.439 1.00 24.61 232 ASP A C 1
ATOM 1760 O O . ASP A 1 232 ? 2.569 23.981 -10.545 1.00 24.61 232 ASP A O 1
ATOM 1764 N N . VAL A 1 233 ? 2.302 26.081 -11.294 1.00 23.94 233 VAL A N 1
ATOM 1765 C CA . VAL A 1 233 ? 3.240 26.016 -12.419 1.00 23.94 233 VAL A CA 1
ATOM 1766 C C . VAL A 1 233 ? 4.660 26.096 -11.870 1.00 23.94 233 VAL A C 1
ATOM 1768 O O . VAL A 1 233 ? 5.024 27.118 -11.290 1.00 23.94 233 VAL A O 1
ATOM 1771 N N . VAL A 1 234 ? 5.465 25.053 -12.082 1.00 24.92 234 VAL A N 1
ATOM 1772 C CA . VAL A 1 234 ? 6.906 25.073 -11.801 1.00 24.92 234 VAL A CA 1
ATOM 1773 C C . VAL A 1 234 ? 7.689 25.141 -13.116 1.00 24.92 234 VAL A C 1
ATOM 1775 O O . VAL A 1 234 ? 7.377 24.462 -14.090 1.00 24.92 234 VAL A O 1
ATOM 1778 N N . ASP A 1 235 ? 8.660 26.047 -13.092 1.00 23.22 235 ASP A N 1
ATOM 1779 C CA . ASP A 1 235 ? 9.525 26.592 -14.139 1.00 23.22 235 ASP A CA 1
ATOM 1780 C C . ASP A 1 235 ? 10.331 25.541 -14.941 1.00 23.22 235 ASP A C 1
ATOM 1782 O O . ASP A 1 235 ? 10.892 24.594 -14.386 1.00 23.22 235 ASP A O 1
ATOM 1786 N N . GLU A 1 236 ? 10.404 25.725 -16.264 1.00 26.36 236 GLU A N 1
ATOM 1787 C CA . GLU A 1 236 ? 11.005 24.800 -17.232 1.00 26.36 236 GLU A CA 1
ATOM 1788 C C . GLU A 1 236 ? 12.487 25.118 -17.488 1.00 26.36 236 GLU A C 1
ATOM 1790 O O . GLU A 1 236 ? 12.805 26.038 -18.233 1.00 26.36 236 GLU A O 1
ATOM 1795 N N . THR A 1 237 ? 13.416 24.288 -16.997 1.00 23.89 237 THR A N 1
ATOM 1796 C CA . THR A 1 237 ? 14.742 24.127 -17.637 1.00 23.89 237 THR A CA 1
ATOM 1797 C C . THR A 1 237 ? 15.342 22.732 -17.410 1.00 23.89 237 THR A C 1
ATOM 1799 O O . THR A 1 237 ? 16.326 22.580 -16.691 1.00 23.89 237 THR A O 1
ATOM 1802 N N . ARG A 1 238 ? 14.828 21.680 -18.067 1.00 25.47 238 ARG A N 1
ATOM 1803 C CA . ARG A 1 238 ? 15.605 20.435 -18.260 1.00 25.47 238 ARG A CA 1
ATOM 1804 C C . ARG A 1 238 ? 15.381 19.805 -19.636 1.00 25.47 238 ARG A C 1
ATOM 1806 O O . ARG A 1 238 ? 14.261 19.580 -20.076 1.00 25.47 238 ARG A O 1
ATOM 1813 N N . THR A 1 239 ? 16.498 19.538 -20.307 1.00 23.94 239 THR A N 1
ATOM 1814 C CA . THR A 1 239 ? 16.635 18.858 -21.604 1.00 23.94 239 THR A CA 1
ATOM 1815 C C . THR A 1 239 ? 16.051 17.438 -21.598 1.00 23.94 239 THR A C 1
ATOM 1817 O O . THR A 1 239 ? 16.217 16.732 -20.603 1.00 23.94 239 THR A O 1
ATOM 1820 N N . PRO A 1 240 ? 15.449 16.967 -22.708 1.00 27.61 240 PRO A N 1
ATOM 1821 C CA . PRO A 1 240 ? 14.902 15.616 -22.790 1.00 27.61 240 PRO A CA 1
ATOM 1822 C C . PRO A 1 240 ? 16.010 14.554 -22.877 1.00 27.61 240 PRO A C 1
ATOM 1824 O O . PRO A 1 240 ? 16.906 14.634 -23.720 1.00 27.61 240 PRO A O 1
ATOM 1827 N N . VAL A 1 241 ? 15.914 13.534 -22.024 1.00 27.27 241 VAL A N 1
ATOM 1828 C CA . VAL A 1 241 ? 16.687 12.282 -22.094 1.00 27.27 241 VAL A CA 1
ATOM 1829 C C . VAL A 1 241 ? 15.918 11.294 -22.992 1.00 27.27 241 VAL A C 1
ATOM 1831 O O . VAL A 1 241 ? 14.691 11.230 -22.902 1.00 27.27 241 VAL A O 1
ATOM 1834 N N . PRO A 1 242 ? 16.574 10.541 -23.895 1.00 26.58 242 PRO A N 1
ATOM 1835 C CA . PRO A 1 242 ? 15.880 9.649 -24.822 1.00 26.58 242 PRO A CA 1
ATOM 1836 C C . PRO A 1 242 ? 15.269 8.432 -24.107 1.00 26.58 242 PRO A C 1
ATOM 1838 O O . PRO A 1 242 ? 15.948 7.721 -23.368 1.00 26.58 242 PRO A O 1
ATOM 1841 N N . ALA A 1 243 ? 13.988 8.169 -24.379 1.00 29.73 243 ALA A N 1
ATOM 1842 C CA . ALA A 1 243 ? 13.235 7.043 -23.833 1.00 29.73 243 ALA A CA 1
ATOM 1843 C C . ALA A 1 243 ? 13.821 5.686 -24.271 1.00 29.73 243 ALA A C 1
ATOM 1845 O O . ALA A 1 243 ? 14.020 5.430 -25.461 1.00 29.73 243 ALA A O 1
ATOM 1846 N N . SER A 1 244 ? 14.048 4.786 -23.310 1.00 28.77 244 SER A N 1
ATOM 1847 C CA . SER A 1 244 ? 14.380 3.379 -23.563 1.00 28.77 244 SER A CA 1
ATOM 1848 C C . SER A 1 244 ? 13.165 2.481 -23.296 1.00 28.77 244 SER A C 1
ATOM 1850 O O . SER A 1 244 ? 12.405 2.707 -22.356 1.00 28.77 244 SER A O 1
ATOM 1852 N N . ARG A 1 245 ? 12.983 1.466 -24.154 1.00 26.30 245 ARG A N 1
ATOM 1853 C CA . ARG A 1 245 ? 11.820 0.557 -24.215 1.00 26.30 245 ARG A CA 1
ATOM 1854 C C . ARG A 1 245 ? 11.428 -0.053 -22.849 1.00 26.30 245 ARG A C 1
ATOM 1856 O O . ARG A 1 245 ? 12.276 -0.717 -22.248 1.00 26.30 245 ARG A O 1
ATOM 1863 N N . PRO A 1 246 ? 10.160 0.054 -22.412 1.00 30.31 246 PRO A N 1
ATOM 1864 C CA . PRO A 1 246 ? 9.582 -0.811 -21.386 1.00 30.31 246 PRO A CA 1
ATOM 1865 C C . PRO A 1 246 ? 9.185 -2.187 -21.960 1.00 30.31 246 PRO A C 1
ATOM 1867 O O . PRO A 1 246 ? 9.078 -2.382 -23.170 1.00 30.31 246 PRO A O 1
ATOM 1870 N N . SER A 1 247 ? 9.001 -3.179 -21.085 1.00 28.27 247 SER A N 1
ATOM 1871 C CA . SER A 1 247 ? 8.543 -4.527 -21.448 1.00 28.27 247 SER A CA 1
ATOM 1872 C C . SER A 1 247 ? 7.022 -4.659 -21.328 1.00 28.27 247 SER A C 1
ATOM 1874 O O . SER A 1 247 ? 6.448 -4.263 -20.317 1.00 28.27 247 SER A O 1
ATOM 1876 N N . THR A 1 248 ? 6.380 -5.303 -22.306 1.00 27.39 248 THR A N 1
ATOM 1877 C CA . THR A 1 248 ? 4.951 -5.667 -22.303 1.00 27.39 248 THR A CA 1
ATOM 1878 C C . THR A 1 248 ? 4.583 -6.571 -21.121 1.00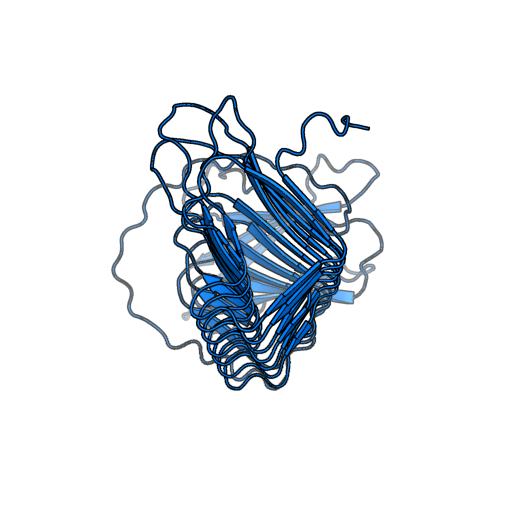 27.39 248 THR A C 1
ATOM 1880 O O . THR A 1 248 ? 5.079 -7.696 -21.033 1.00 27.39 248 THR A O 1
ATOM 1883 N N . ALA A 1 249 ? 3.673 -6.119 -20.253 1.00 31.91 249 ALA A N 1
ATOM 1884 C CA . ALA A 1 249 ? 3.069 -6.924 -19.191 1.00 31.91 249 ALA A CA 1
ATOM 1885 C C . ALA A 1 249 ? 1.622 -7.302 -19.563 1.00 31.91 249 ALA A C 1
ATOM 1887 O O . ALA A 1 249 ? 0.781 -6.427 -19.754 1.00 31.91 249 ALA A O 1
ATOM 1888 N N . LEU A 1 250 ? 1.333 -8.605 -19.662 1.00 27.59 250 LEU A N 1
ATOM 1889 C CA . LEU A 1 250 ? -0.011 -9.144 -19.919 1.00 27.59 250 LEU A CA 1
ATOM 1890 C C . LEU A 1 250 ? -0.882 -9.122 -18.648 1.00 27.59 250 LEU A C 1
ATOM 1892 O O . LEU A 1 250 ? -0.393 -9.381 -17.546 1.00 27.59 250 LEU A O 1
ATOM 1896 N N . LEU A 1 251 ? -2.179 -8.838 -18.820 1.00 32.53 251 LEU A N 1
ATOM 1897 C CA . LEU A 1 251 ? -3.175 -8.647 -17.756 1.00 32.53 251 LEU A CA 1
ATOM 1898 C C . LEU A 1 251 ? -4.116 -9.848 -17.570 1.00 32.53 251 LEU A C 1
ATOM 1900 O O . LEU A 1 251 ? -4.754 -10.237 -18.551 1.00 32.53 251 LEU A O 1
ATOM 1904 N N . PRO A 1 252 ? -4.322 -10.348 -16.334 1.00 31.61 252 PRO A N 1
ATOM 1905 C CA . PRO A 1 252 ? -5.549 -11.029 -15.939 1.00 31.61 252 PRO A CA 1
ATOM 1906 C C . PRO A 1 252 ? -6.561 -10.017 -15.351 1.00 31.61 252 PRO A C 1
ATOM 1908 O O . PRO A 1 252 ? -6.195 -9.191 -14.514 1.00 31.61 252 PRO A O 1
ATOM 1911 N N . ASP A 1 253 ? -7.813 -10.110 -15.812 1.00 30.88 253 ASP A N 1
ATOM 1912 C CA . ASP A 1 253 ? -9.020 -9.310 -15.497 1.00 30.88 253 ASP A CA 1
ATOM 1913 C C . ASP A 1 253 ? -9.133 -7.941 -16.210 1.00 30.88 253 ASP A C 1
ATOM 1915 O O . ASP A 1 253 ? -8.553 -6.937 -15.792 1.00 30.88 253 ASP A O 1
ATOM 1919 N N . GLN A 1 254 ? -9.885 -7.921 -17.326 1.00 46.34 254 GLN A N 1
ATOM 1920 C CA . GLN A 1 254 ? -9.820 -6.918 -18.403 1.00 46.34 254 GLN A CA 1
ATOM 1921 C C . GLN A 1 254 ? -11.158 -6.208 -18.689 1.00 46.34 254 GLN A C 1
ATOM 1923 O O . GLN A 1 254 ? -12.076 -6.846 -19.195 1.00 46.34 254 GLN A O 1
ATOM 1928 N N . ASP A 1 255 ? -11.186 -4.881 -18.517 1.00 43.22 255 ASP A N 1
ATOM 1929 C CA . ASP A 1 255 ? -12.065 -3.958 -19.274 1.00 43.22 255 ASP A CA 1
ATOM 1930 C C . ASP A 1 255 ? -11.265 -2.848 -19.998 1.00 43.22 255 ASP A C 1
ATOM 1932 O O . ASP A 1 255 ? -11.761 -2.227 -20.939 1.00 43.22 255 ASP A O 1
ATOM 1936 N N . LEU A 1 256 ? -9.999 -2.627 -19.613 1.00 39.72 256 LEU A N 1
ATOM 1937 C CA . LEU A 1 256 ? -9.101 -1.646 -20.221 1.00 39.72 256 LEU A CA 1
ATOM 1938 C C . LEU A 1 256 ? -7.668 -2.200 -20.264 1.00 39.72 256 LEU A C 1
ATOM 1940 O O . LEU A 1 256 ? -7.099 -2.532 -19.222 1.00 39.72 256 LEU A O 1
ATOM 1944 N N . GLU A 1 257 ? -7.070 -2.291 -21.451 1.00 45.50 257 GLU A N 1
ATOM 1945 C CA . GLU A 1 257 ? -5.654 -2.648 -21.623 1.00 45.50 257 GLU A CA 1
ATOM 1946 C C . GLU A 1 257 ? -4.908 -1.466 -22.254 1.00 45.50 257 GLU A C 1
ATOM 1948 O O . GLU A 1 257 ? -5.288 -0.969 -23.316 1.00 45.50 257 GLU A O 1
ATOM 1953 N N . LEU A 1 258 ? -3.846 -1.010 -21.584 1.00 42.44 258 LEU A N 1
ATOM 1954 C CA . LEU A 1 258 ? -2.903 -0.051 -22.146 1.00 42.44 258 LEU A CA 1
ATOM 1955 C C . LEU A 1 258 ? -1.822 -0.828 -22.894 1.00 42.44 258 LEU A C 1
ATOM 1957 O O . LEU A 1 258 ? -1.104 -1.629 -22.293 1.00 42.44 258 LEU A O 1
ATOM 1961 N N . ILE A 1 259 ? -1.705 -0.584 -24.193 1.00 44.44 259 ILE A N 1
ATOM 1962 C CA . ILE A 1 259 ? -0.644 -1.150 -25.021 1.00 44.44 259 ILE A CA 1
ATOM 1963 C C . ILE A 1 259 ? 0.421 -0.059 -25.188 1.00 44.44 259 ILE A C 1
ATOM 1965 O O . ILE A 1 259 ? 0.103 1.081 -25.528 1.00 44.44 259 ILE A O 1
ATOM 1969 N N . ASP A 1 260 ? 1.673 -0.417 -24.905 1.00 43.38 260 ASP A N 1
ATOM 1970 C CA . ASP A 1 260 ? 2.838 0.475 -24.916 1.00 43.38 260 ASP A CA 1
ATOM 1971 C C . ASP A 1 260 ? 2.902 1.329 -26.208 1.00 43.38 260 ASP A C 1
ATOM 1973 O O . ASP A 1 260 ? 2.724 0.769 -27.303 1.00 43.38 260 ASP A O 1
ATOM 1977 N N . PRO A 1 261 ? 3.132 2.660 -26.134 1.00 40.72 261 PRO A N 1
ATOM 1978 C CA . PRO A 1 261 ? 3.451 3.487 -27.296 1.00 40.72 261 PRO A CA 1
ATOM 1979 C C . PRO A 1 261 ? 4.559 2.845 -28.139 1.00 40.72 261 PRO A C 1
ATOM 1981 O O . PRO A 1 261 ? 5.736 2.850 -27.778 1.00 40.72 261 PRO A O 1
ATOM 1984 N N . ARG A 1 262 ? 4.225 2.342 -29.334 1.00 36.84 262 ARG A N 1
ATOM 1985 C CA . ARG A 1 262 ? 5.269 2.120 -30.343 1.00 36.84 262 ARG A CA 1
ATOM 1986 C C . ARG A 1 262 ? 5.813 3.500 -30.716 1.00 36.84 262 ARG A C 1
ATOM 1988 O O . ARG A 1 262 ? 4.999 4.347 -31.088 1.00 36.84 262 ARG A O 1
ATOM 1995 N N . PRO A 1 263 ? 7.135 3.739 -30.680 1.00 37.53 263 PRO A N 1
ATOM 1996 C CA . PRO A 1 263 ? 7.677 4.974 -31.218 1.00 37.53 263 PRO A CA 1
ATOM 1997 C C . PRO A 1 263 ? 7.234 5.077 -32.679 1.00 37.53 263 PRO A C 1
ATOM 1999 O O . PRO A 1 263 ? 7.563 4.223 -33.508 1.00 37.53 263 PRO A O 1
ATOM 2002 N N . GLY A 1 264 ? 6.415 6.087 -32.973 1.00 37.72 264 GLY A N 1
ATOM 2003 C CA . GLY A 1 264 ? 6.194 6.514 -34.343 1.00 37.72 264 GLY A CA 1
ATOM 2004 C C . GLY A 1 264 ? 7.532 6.953 -34.927 1.00 37.72 264 GLY A C 1
ATOM 2005 O O . GLY A 1 264 ? 8.394 7.454 -34.211 1.00 37.72 264 GLY A O 1
ATOM 2006 N N . SER A 1 265 ? 7.708 6.773 -36.230 1.00 35.06 265 SER A N 1
ATOM 2007 C CA . SER A 1 265 ? 8.891 7.208 -36.983 1.00 35.06 265 SER A CA 1
ATOM 2008 C C . SER A 1 265 ? 9.147 8.722 -36.949 1.00 35.06 265 SER A C 1
ATOM 2010 O O . SER A 1 265 ? 10.157 9.170 -37.484 1.00 35.06 265 SER A O 1
ATOM 2012 N N . ASP A 1 266 ? 8.265 9.497 -36.315 1.00 38.62 266 ASP A N 1
ATOM 2013 C CA . ASP A 1 266 ? 8.294 10.951 -36.303 1.00 38.62 266 ASP A CA 1
ATOM 2014 C C . ASP A 1 266 ? 8.594 11.455 -34.888 1.00 38.62 266 ASP A C 1
ATOM 2016 O O . ASP A 1 266 ? 7.803 11.286 -33.950 1.00 38.62 266 ASP A O 1
ATOM 2020 N N . VAL A 1 267 ? 9.754 12.099 -34.759 1.00 34.81 267 VAL A N 1
ATOM 2021 C CA . VAL A 1 267 ? 10.199 12.828 -33.569 1.00 34.81 267 VAL A CA 1
ATOM 2022 C C . VAL A 1 267 ? 9.096 13.810 -33.150 1.00 34.81 267 VAL A C 1
ATOM 2024 O O . VAL A 1 267 ? 8.762 14.720 -33.903 1.00 34.81 267 VAL A O 1
ATOM 2027 N N . GLY A 1 268 ? 8.513 13.608 -31.963 1.00 38.31 268 GLY A N 1
ATOM 2028 C CA . GLY A 1 268 ? 7.527 14.523 -31.365 1.00 38.31 268 GLY A CA 1
ATOM 2029 C C . GLY A 1 268 ? 6.083 14.015 -31.259 1.00 38.31 268 GLY A C 1
ATOM 2030 O O . GLY A 1 268 ? 5.215 14.784 -30.862 1.00 38.31 268 GLY A O 1
ATOM 2031 N N . SER A 1 269 ? 5.793 12.749 -31.585 1.00 37.44 269 SER A N 1
ATOM 2032 C CA . SER A 1 269 ? 4.463 12.155 -31.349 1.00 37.44 269 SER A CA 1
ATOM 2033 C C . SER A 1 269 ? 4.469 11.152 -30.189 1.00 37.44 269 SER A C 1
ATOM 2035 O O . SER A 1 269 ? 5.123 10.114 -30.259 1.00 37.44 269 SER A O 1
ATOM 2037 N N . THR A 1 270 ? 3.721 11.448 -29.123 1.00 44.72 270 THR A N 1
ATOM 2038 C CA . THR A 1 270 ? 3.373 10.496 -28.055 1.00 44.72 270 THR A CA 1
ATOM 2039 C C . THR A 1 270 ? 1.981 9.945 -28.333 1.00 44.72 270 THR A C 1
ATOM 2041 O O . THR A 1 270 ? 0.987 10.656 -28.190 1.00 44.72 270 THR A O 1
ATOM 2044 N N . GLY A 1 271 ? 1.916 8.694 -28.790 1.00 37.06 271 GLY A N 1
ATOM 2045 C CA . GLY A 1 271 ? 0.664 8.018 -29.123 1.00 37.06 271 GLY A CA 1
ATOM 2046 C C . GLY A 1 271 ? 0.336 6.910 -28.131 1.00 37.06 271 GLY A C 1
ATOM 2047 O O . GLY A 1 271 ? 1.165 6.033 -27.928 1.00 37.06 271 GLY A O 1
ATOM 2048 N N . TRP A 1 272 ? -0.863 6.893 -27.554 1.00 46.84 272 TRP A N 1
ATOM 2049 C CA . TRP A 1 272 ? -1.292 5.829 -26.635 1.00 46.84 272 TRP A CA 1
ATOM 2050 C C . TRP A 1 272 ? -2.214 4.839 -27.336 1.00 46.84 272 TRP A C 1
ATOM 2052 O O . TRP A 1 272 ? -3.076 5.242 -28.113 1.00 46.84 272 TRP A O 1
ATOM 2062 N N . LEU A 1 273 ? -2.076 3.546 -27.041 1.00 40.94 273 LEU A N 1
ATOM 2063 C CA . LEU A 1 273 ? -3.051 2.535 -27.441 1.00 40.94 273 LEU A CA 1
ATOM 2064 C C . LEU A 1 273 ? -3.885 2.140 -26.222 1.00 40.94 273 LEU A C 1
ATOM 2066 O O . LEU A 1 273 ? -3.371 1.558 -25.269 1.00 40.94 273 LEU A O 1
ATOM 2070 N N . LEU A 1 274 ? -5.178 2.448 -26.270 1.00 50.34 274 LEU A N 1
ATOM 2071 C CA . LEU A 1 274 ? -6.159 1.979 -25.294 1.00 50.34 274 LEU A CA 1
ATOM 2072 C C . LEU A 1 274 ? -7.040 0.936 -25.987 1.00 50.34 274 LEU A C 1
ATOM 2074 O O . LEU A 1 274 ? -7.662 1.214 -27.019 1.00 50.34 274 LEU A O 1
ATOM 2078 N N . ARG A 1 275 ? -7.079 -0.278 -25.441 1.00 47.19 275 ARG A N 1
ATOM 2079 C CA . ARG A 1 275 ? -8.027 -1.320 -25.845 1.00 47.19 275 ARG A CA 1
ATOM 2080 C C . ARG A 1 275 ? -9.226 -1.287 -24.906 1.00 47.19 275 ARG A C 1
ATOM 2082 O O . ARG A 1 275 ? -9.056 -1.391 -23.693 1.00 47.19 275 ARG A O 1
ATOM 2089 N N . PHE A 1 276 ? -10.415 -1.201 -25.495 1.00 50.97 276 PHE A N 1
ATOM 2090 C CA . PHE A 1 276 ? -11.702 -1.283 -24.808 1.00 50.97 276 PHE A CA 1
ATOM 2091 C C . PHE A 1 276 ? -12.421 -2.559 -25.255 1.00 50.97 276 PHE A C 1
ATOM 2093 O O . PHE A 1 276 ? -12.436 -2.874 -26.452 1.00 50.97 276 PHE A O 1
ATOM 2100 N N . ARG A 1 277 ? -13.028 -3.290 -24.316 1.00 47.88 277 ARG A N 1
ATOM 2101 C CA . ARG A 1 277 ? -13.987 -4.356 -24.645 1.00 47.88 277 ARG A CA 1
ATOM 2102 C C . ARG A 1 277 ? -15.382 -3.759 -24.860 1.00 47.88 277 ARG A C 1
ATOM 2104 O O . ARG A 1 277 ? -15.720 -2.738 -24.266 1.00 47.88 277 ARG A O 1
ATOM 2111 N N . ASP A 1 278 ? -16.168 -4.371 -25.746 1.00 41.44 278 ASP A N 1
ATOM 2112 C CA . ASP A 1 278 ? -17.520 -3.909 -26.087 1.00 41.44 278 ASP A CA 1
ATOM 2113 C C . ASP A 1 278 ? -18.408 -3.795 -24.832 1.00 41.44 278 ASP A C 1
ATOM 2115 O O . ASP A 1 278 ? -18.501 -4.735 -24.046 1.00 41.44 278 ASP A O 1
ATOM 2119 N N . GLY A 1 279 ? -19.078 -2.647 -24.657 1.00 44.50 279 GLY A N 1
ATOM 2120 C CA . GLY A 1 279 ? -20.069 -2.426 -23.590 1.00 44.50 279 GLY A CA 1
ATOM 2121 C C . GLY A 1 279 ? -19.858 -1.194 -22.698 1.00 44.50 279 GLY A C 1
ATOM 2122 O O . GLY A 1 279 ? -20.763 -0.836 -21.950 1.00 44.50 279 GLY A O 1
ATOM 2123 N N . THR A 1 280 ? -18.724 -0.491 -22.788 1.00 47.84 280 THR A N 1
ATOM 2124 C CA . THR A 1 280 ? -18.428 0.705 -21.967 1.00 47.84 280 THR A CA 1
ATOM 2125 C C . THR A 1 280 ? -19.057 1.991 -22.528 1.00 47.84 280 THR A C 1
ATOM 2127 O O . THR A 1 280 ? -18.365 2.957 -22.856 1.00 47.84 280 THR A O 1
ATOM 2130 N N . SER A 1 281 ? -20.381 2.013 -22.702 1.00 46.47 281 SER A N 1
ATOM 2131 C CA . SER A 1 281 ? -21.102 3.230 -23.095 1.00 46.47 281 SER A CA 1
ATOM 2132 C C . SER A 1 281 ? -21.154 4.227 -21.932 1.00 46.47 281 SER A C 1
ATOM 2134 O O . SER A 1 281 ? -21.666 3.890 -20.866 1.00 46.47 281 SER A O 1
ATOM 2136 N N . GLY A 1 282 ? -20.693 5.462 -22.138 1.00 48.50 282 GLY A N 1
ATOM 2137 C CA . GLY A 1 282 ? -20.824 6.552 -21.162 1.00 48.50 282 GLY A CA 1
ATOM 2138 C C . GLY A 1 282 ? -19.632 6.742 -20.220 1.00 48.50 282 GLY A C 1
ATOM 2139 O O . GLY A 1 282 ? -19.709 7.576 -19.318 1.00 48.50 282 GLY A O 1
ATOM 2140 N N . THR A 1 283 ? -18.524 6.027 -20.424 1.00 51.50 283 THR A N 1
ATOM 2141 C CA . THR A 1 283 ? -17.302 6.228 -19.636 1.00 51.50 283 THR A CA 1
ATOM 2142 C C . THR A 1 283 ? -16.603 7.522 -20.065 1.00 51.50 283 THR A C 1
ATOM 2144 O O . THR A 1 283 ? -16.240 7.699 -21.232 1.00 51.50 283 THR A O 1
ATOM 2147 N N . VAL A 1 284 ? -16.394 8.426 -19.102 1.00 53.97 284 VAL A N 1
ATOM 2148 C CA . VAL A 1 284 ? -15.507 9.587 -19.252 1.00 53.97 284 VAL A CA 1
ATOM 2149 C C . VAL A 1 284 ? -14.125 9.188 -18.748 1.00 53.97 284 VAL A C 1
ATOM 2151 O O . VAL A 1 284 ? -13.943 8.975 -17.549 1.00 53.97 284 VAL A O 1
ATOM 2154 N N . VAL A 1 285 ? -13.150 9.103 -19.650 1.00 54.81 285 VAL A N 1
ATOM 2155 C CA . VAL A 1 285 ? -11.739 8.947 -19.276 1.00 54.81 285 VAL A CA 1
ATOM 2156 C C . VAL A 1 285 ? -11.124 10.337 -19.186 1.00 54.81 285 VAL A C 1
ATOM 2158 O O . VAL A 1 285 ? -11.186 11.101 -20.148 1.00 54.81 285 VAL A O 1
ATOM 2161 N N . ARG A 1 286 ? -10.549 10.681 -18.032 1.00 53.34 286 ARG A N 1
ATOM 2162 C CA . ARG A 1 286 ? -9.796 11.927 -17.850 1.00 53.34 286 ARG A CA 1
ATOM 2163 C C . ARG A 1 286 ? -8.314 11.570 -17.895 1.00 53.34 286 ARG A C 1
ATOM 2165 O O . ARG A 1 286 ? -7.814 10.886 -17.001 1.00 53.34 286 ARG A O 1
ATOM 2172 N N . LEU A 1 287 ? -7.646 11.976 -18.968 1.00 56.28 287 LEU A N 1
ATOM 2173 C CA . LEU A 1 287 ? -6.197 11.880 -19.103 1.00 56.28 287 LEU A CA 1
ATOM 2174 C C . LEU A 1 287 ? -5.597 13.220 -18.690 1.00 56.28 287 LEU A C 1
ATOM 2176 O O . LEU A 1 287 ? -6.123 14.262 -19.077 1.00 56.28 287 LEU A O 1
ATOM 2180 N N . PHE A 1 288 ? -4.511 13.193 -17.931 1.00 50.22 288 PHE A N 1
ATOM 2181 C CA . PHE A 1 288 ? -3.767 14.392 -17.567 1.00 50.22 288 PHE A CA 1
ATOM 2182 C C . PHE A 1 288 ? -2.376 14.305 -18.191 1.00 50.22 288 PHE A C 1
ATOM 2184 O O . PHE A 1 288 ? -1.707 13.276 -18.076 1.00 50.22 288 PHE A O 1
ATOM 2191 N N . ASP A 1 289 ? -1.970 15.347 -18.916 1.00 51.19 289 ASP A N 1
ATOM 2192 C CA . ASP A 1 289 ? -0.603 15.455 -19.422 1.00 51.19 289 ASP A CA 1
ATOM 2193 C C . ASP A 1 289 ? 0.362 15.984 -18.345 1.00 51.19 289 ASP A C 1
ATOM 2195 O O . ASP A 1 289 ? -0.047 16.432 -17.271 1.00 51.19 289 ASP A O 1
ATOM 2199 N N . ARG A 1 290 ? 1.665 15.954 -18.655 1.00 45.62 290 ARG A N 1
ATOM 2200 C CA . ARG A 1 290 ? 2.738 16.436 -17.765 1.00 45.62 290 ARG A CA 1
ATOM 2201 C C . ARG A 1 290 ? 2.623 17.917 -17.379 1.00 45.62 290 ARG A C 1
ATOM 2203 O O . ARG A 1 290 ? 3.212 18.314 -16.383 1.00 45.62 290 ARG A O 1
ATOM 2210 N N . ALA A 1 291 ? 1.892 18.728 -18.141 1.00 47.75 291 ALA A N 1
ATOM 2211 C CA . ALA A 1 291 ? 1.672 20.147 -17.864 1.00 47.75 291 ALA A CA 1
ATOM 2212 C C . ALA A 1 291 ? 0.371 20.401 -17.070 1.00 47.75 291 ALA A C 1
ATOM 2214 O O . ALA A 1 291 ? -0.038 21.554 -16.893 1.00 47.75 291 ALA A O 1
ATOM 2215 N N . GLY A 1 292 ? -0.304 19.339 -16.609 1.00 45.22 292 GLY A N 1
ATOM 2216 C CA . GLY A 1 292 ? -1.596 19.416 -15.925 1.00 45.22 292 GLY A CA 1
ATOM 2217 C C . GLY A 1 292 ? -2.772 19.687 -16.870 1.00 45.22 292 GLY A C 1
ATOM 2218 O O . GLY A 1 292 ? -3.854 20.076 -16.425 1.00 45.22 292 GLY A O 1
ATOM 2219 N N . GLY A 1 293 ? -2.577 19.521 -18.180 1.00 49.47 293 GLY A N 1
ATOM 2220 C CA . GLY A 1 293 ? -3.619 19.607 -19.190 1.00 49.47 293 GLY A CA 1
ATOM 2221 C C . GLY A 1 293 ? -4.568 18.417 -19.096 1.00 49.47 293 GLY A C 1
ATOM 2222 O O . GLY A 1 293 ? -4.156 17.268 -19.216 1.00 49.47 293 GLY A O 1
ATOM 2223 N N . GLU A 1 294 ? -5.856 18.683 -18.895 1.00 52.69 294 GLU A N 1
ATOM 2224 C CA . GLU A 1 294 ? -6.887 17.647 -18.897 1.00 52.69 294 GLU A CA 1
ATOM 2225 C C . GLU A 1 294 ? -7.366 17.363 -20.330 1.00 52.69 294 GLU A C 1
ATOM 2227 O O . GLU A 1 294 ? -7.804 18.276 -21.027 1.00 52.69 294 GLU A O 1
ATOM 2232 N N . ILE A 1 295 ? -7.361 16.098 -20.750 1.00 55.59 295 ILE A N 1
ATOM 2233 C CA . ILE A 1 295 ? -8.041 15.598 -21.948 1.00 55.59 295 ILE A CA 1
ATOM 2234 C C . ILE A 1 295 ? -9.198 14.710 -21.489 1.00 55.59 295 ILE A C 1
ATOM 2236 O O . ILE A 1 295 ? -9.001 13.678 -20.848 1.00 55.59 295 ILE A O 1
ATOM 2240 N N . ARG A 1 296 ? -10.427 15.095 -21.845 1.00 55.72 296 ARG A N 1
ATOM 2241 C CA . ARG A 1 296 ? -11.626 14.286 -21.596 1.00 55.72 296 ARG A CA 1
ATOM 2242 C C . ARG A 1 296 ? -11.914 13.414 -22.809 1.00 55.72 296 ARG A C 1
ATOM 2244 O O . ARG A 1 296 ? -12.144 13.926 -23.894 1.00 55.72 296 ARG A O 1
ATOM 2251 N N . LEU A 1 297 ? -11.959 12.102 -22.636 1.00 58.69 297 LEU A N 1
ATOM 2252 C CA . LEU A 1 297 ? -12.461 11.185 -23.653 1.00 58.69 297 LEU A CA 1
ATOM 2253 C C . LEU A 1 297 ? -13.869 10.761 -23.241 1.00 58.69 297 LEU A C 1
ATOM 2255 O O . LEU A 1 297 ? -14.046 10.074 -22.239 1.00 58.69 297 LEU A O 1
ATOM 2259 N N . ASN A 1 298 ? -14.868 11.199 -24.004 1.00 55.12 298 ASN A N 1
ATOM 2260 C CA . ASN A 1 298 ? -16.245 10.737 -23.867 1.00 55.12 298 ASN A CA 1
ATOM 2261 C C . ASN A 1 298 ? -16.446 9.551 -24.808 1.00 55.12 298 ASN A C 1
ATOM 2263 O O . ASN A 1 298 ? -16.492 9.735 -26.021 1.00 55.12 298 ASN A O 1
ATOM 2267 N N . LEU A 1 299 ? -16.553 8.339 -24.274 1.00 53.81 299 LEU A N 1
ATOM 2268 C CA . LEU A 1 299 ? -16.782 7.154 -25.097 1.00 53.81 299 LEU A CA 1
ATOM 2269 C C . LEU A 1 299 ? -18.281 6.848 -25.115 1.00 53.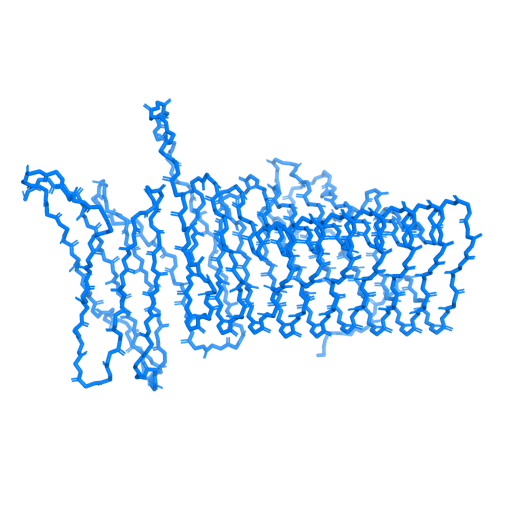81 299 LEU A C 1
ATOM 2271 O O . LEU A 1 299 ? -18.846 6.381 -24.126 1.00 53.81 299 LEU A O 1
ATOM 2275 N N . ARG A 1 300 ? -18.947 7.150 -26.235 1.00 50.62 300 ARG A N 1
ATOM 2276 C CA . ARG A 1 300 ? -20.344 6.761 -26.478 1.00 50.62 300 ARG A CA 1
ATOM 2277 C C . ARG A 1 300 ? -20.381 5.553 -27.413 1.00 50.62 300 ARG A C 1
ATOM 2279 O O . ARG A 1 300 ? -19.604 5.469 -28.359 1.00 50.62 300 ARG A O 1
ATOM 2286 N N . SER A 1 301 ? -21.255 4.591 -27.120 1.00 46.28 301 SER A N 1
ATOM 2287 C CA . SER A 1 301 ? -21.376 3.332 -27.875 1.00 46.28 301 SER A CA 1
ATOM 2288 C C . SER A 1 301 ? -21.954 3.510 -29.279 1.00 46.28 301 SER A C 1
ATOM 2290 O O . SER A 1 301 ? -21.768 2.648 -30.131 1.00 46.28 301 SER A O 1
ATOM 2292 N N . ASP A 1 302 ? -22.666 4.608 -29.510 1.00 45.34 302 ASP A N 1
ATOM 2293 C CA . ASP A 1 302 ? -23.378 4.948 -30.743 1.00 45.34 302 ASP A CA 1
ATOM 2294 C C . ASP A 1 302 ? -22.684 6.051 -31.560 1.00 45.34 302 ASP A C 1
ATOM 2296 O O . ASP A 1 302 ? -22.811 6.088 -32.782 1.00 45.34 302 ASP A O 1
ATOM 2300 N N . GLU A 1 303 ? -21.873 6.894 -30.918 1.00 45.19 303 GLU A N 1
ATOM 2301 C CA . GLU A 1 303 ? -21.047 7.904 -31.574 1.00 45.19 303 GLU A CA 1
ATOM 2302 C C . GLU A 1 303 ? -19.586 7.761 -31.136 1.00 45.19 303 GLU A C 1
ATOM 2304 O O . GLU A 1 303 ? -19.226 8.061 -29.997 1.00 45.19 303 GLU A O 1
ATOM 2309 N N . LYS A 1 304 ? -18.704 7.366 -32.066 1.00 48.28 304 LYS A N 1
ATOM 2310 C CA . LYS A 1 304 ? -17.240 7.413 -31.886 1.00 48.28 304 LYS A CA 1
ATOM 2311 C C . LYS A 1 304 ? -16.751 8.864 -31.907 1.00 48.28 304 LYS A C 1
ATOM 2313 O O . LYS A 1 304 ? -16.015 9.272 -32.803 1.00 48.28 304 LYS A O 1
ATOM 2318 N N . ARG A 1 305 ? -17.221 9.677 -30.966 1.00 45.78 305 ARG A N 1
ATOM 2319 C CA . ARG A 1 305 ? -16.919 11.101 -30.895 1.00 45.78 305 ARG A CA 1
ATOM 2320 C C . ARG A 1 305 ? -15.990 11.354 -29.726 1.00 45.78 305 ARG A C 1
ATOM 2322 O O . ARG A 1 305 ? -16.387 11.259 -28.574 1.00 45.78 305 ARG A O 1
ATOM 2329 N N . VAL A 1 306 ? -14.749 11.697 -30.040 1.00 50.56 306 VAL A N 1
ATOM 2330 C CA . VAL A 1 306 ? -13.749 12.035 -29.032 1.00 50.56 306 VAL A CA 1
ATOM 2331 C C . VAL A 1 306 ? -13.650 13.552 -28.935 1.00 50.56 306 VAL A C 1
ATOM 2333 O O . VAL A 1 306 ? -13.272 14.217 -29.895 1.00 50.56 306 VAL A O 1
ATOM 2336 N N . GLU A 1 307 ? -14.048 14.113 -27.793 1.00 48.75 307 GLU A N 1
ATOM 2337 C CA . GLU A 1 307 ? -14.001 15.557 -27.539 1.00 48.75 307 GLU A CA 1
ATOM 2338 C C . GLU A 1 307 ? -12.801 15.928 -26.666 1.00 48.75 307 GLU A C 1
ATOM 2340 O O . GLU A 1 307 ? -12.926 16.040 -25.451 1.00 48.75 307 GLU A O 1
ATOM 2345 N N . ALA A 1 308 ? -11.646 16.199 -27.270 1.00 51.31 308 ALA A N 1
ATOM 2346 C CA . ALA A 1 308 ? -10.535 16.779 -26.525 1.00 51.31 308 ALA A CA 1
ATOM 2347 C C . ALA A 1 308 ? -10.778 18.279 -26.284 1.00 51.31 308 ALA A C 1
ATOM 2349 O O . ALA A 1 308 ? -10.941 19.053 -27.227 1.00 51.31 308 ALA A O 1
ATOM 2350 N N . ARG A 1 309 ? -10.797 18.702 -25.017 1.00 52.56 309 ARG A N 1
ATOM 2351 C CA . ARG A 1 309 ? -10.809 20.120 -24.634 1.00 52.56 309 ARG A CA 1
ATOM 2352 C C . ARG A 1 309 ? -9.565 20.405 -23.805 1.00 52.56 309 ARG A C 1
ATOM 2354 O O . ARG A 1 309 ? -9.476 19.831 -22.728 1.00 52.56 309 ARG A O 1
ATOM 2361 N N . PRO A 1 310 ? -8.637 21.261 -24.257 1.00 47.53 310 PRO A N 1
ATOM 2362 C CA . PRO A 1 310 ? -7.478 21.613 -23.450 1.00 47.53 310 PRO A CA 1
ATOM 2363 C C . PRO A 1 310 ? -7.931 22.362 -22.187 1.00 47.53 310 PRO A C 1
ATOM 2365 O O . PRO A 1 310 ? -8.769 23.262 -22.261 1.00 47.53 310 PRO A O 1
ATOM 2368 N N . ALA A 1 311 ? -7.390 21.991 -21.023 1.00 43.00 311 ALA A N 1
ATOM 2369 C CA . ALA A 1 311 ? -7.717 22.641 -19.747 1.00 43.00 311 ALA A CA 1
ATOM 2370 C C . ALA A 1 311 ? -7.180 24.080 -19.638 1.00 43.00 311 ALA A C 1
ATOM 2372 O O . ALA A 1 311 ? -7.719 24.888 -18.882 1.00 43.00 311 ALA A O 1
ATOM 2373 N N . ARG A 1 312 ? -6.138 24.417 -20.408 1.00 52.25 312 ARG A N 1
ATOM 2374 C CA . ARG A 1 312 ? -5.596 25.775 -20.535 1.00 52.25 312 ARG A CA 1
ATOM 2375 C C . ARG A 1 312 ? -5.906 26.351 -21.909 1.00 52.25 312 ARG A C 1
ATOM 2377 O O . ARG A 1 312 ? -6.067 25.628 -22.891 1.00 52.25 312 ARG A O 1
ATOM 2384 N N . LYS A 1 313 ? -5.971 27.681 -21.974 1.00 50.06 313 LYS A N 1
ATOM 2385 C CA . LYS A 1 313 ? -6.037 28.409 -23.241 1.00 50.06 313 LYS A CA 1
ATOM 2386 C C . LYS A 1 313 ? -4.757 28.084 -24.013 1.00 50.06 313 LYS A C 1
ATOM 2388 O O . LYS A 1 313 ? -3.677 28.421 -23.542 1.00 50.06 313 LYS A O 1
ATOM 2393 N N . LEU A 1 314 ? -4.890 27.388 -25.140 1.00 53.00 314 LEU A N 1
ATOM 2394 C CA . LEU A 1 314 ? -3.770 27.158 -26.048 1.00 53.00 314 LEU A CA 1
ATOM 2395 C C . LEU A 1 314 ? -3.196 28.509 -26.480 1.00 53.00 314 LEU A C 1
ATOM 2397 O O . LEU A 1 314 ? -3.953 29.479 -26.629 1.00 53.00 314 LEU A O 1
ATOM 2401 N N . ASP A 1 315 ? -1.884 28.561 -26.702 1.00 60.81 315 ASP A N 1
ATOM 2402 C CA . ASP A 1 315 ? -1.267 29.742 -27.296 1.00 60.81 315 ASP A CA 1
ATOM 2403 C C . ASP A 1 315 ? -1.981 30.097 -28.608 1.00 60.81 315 ASP A C 1
ATOM 2405 O O . ASP A 1 315 ? -2.393 29.197 -29.352 1.00 60.81 315 ASP A O 1
ATOM 2409 N N . PRO A 1 316 ? -2.174 31.393 -28.914 1.00 46.47 316 PRO A N 1
ATOM 2410 C CA . PRO A 1 316 ? -2.772 31.804 -30.176 1.00 46.47 316 PRO A CA 1
ATOM 2411 C C . PRO A 1 316 ? -2.041 31.162 -31.366 1.00 46.47 316 PRO A C 1
ATOM 2413 O O . PRO A 1 316 ? -0.869 31.435 -31.600 1.00 46.47 316 PRO A O 1
ATOM 2416 N N . GLY A 1 317 ? -2.747 30.313 -32.119 1.00 49.19 317 GLY A N 1
ATOM 2417 C CA . GLY A 1 317 ? -2.201 29.582 -33.269 1.00 49.19 317 GLY A CA 1
ATOM 2418 C C . GLY A 1 317 ? -1.863 28.113 -33.002 1.00 49.19 317 GLY A C 1
ATOM 2419 O O . GLY A 1 317 ? -1.684 27.371 -33.962 1.00 49.19 317 GLY A O 1
ATOM 2420 N N . SER A 1 318 ? -1.844 27.665 -31.746 1.00 46.34 318 SER A N 1
ATOM 2421 C CA . SER A 1 318 ? -1.656 26.251 -31.415 1.00 46.34 318 SER A CA 1
ATOM 2422 C C . SER A 1 318 ? -2.939 25.449 -31.649 1.00 46.34 318 SER A C 1
ATOM 2424 O O . SER A 1 318 ? -4.032 25.855 -31.247 1.00 46.34 318 SER A O 1
ATOM 2426 N N . VAL A 1 319 ? -2.804 24.283 -32.279 1.00 49.25 319 VAL A N 1
ATOM 2427 C CA . VAL A 1 319 ? -3.892 23.335 -32.536 1.00 49.25 319 VAL A CA 1
ATOM 2428 C C . VAL A 1 319 ? -3.665 22.092 -31.687 1.00 49.25 319 VAL A C 1
ATOM 2430 O O . VAL A 1 319 ? -2.586 21.503 -31.711 1.00 49.25 319 VAL A O 1
ATOM 2433 N N . LEU A 1 320 ? -4.696 21.675 -30.948 1.00 49.84 320 LEU A N 1
ATOM 2434 C CA . LEU A 1 320 ? -4.752 20.330 -30.385 1.00 49.84 320 LEU A CA 1
ATOM 2435 C C . LEU A 1 320 ? -5.299 19.399 -31.466 1.00 49.84 320 LEU A C 1
ATOM 2437 O O . LEU A 1 320 ? -6.503 19.375 -31.720 1.00 49.84 320 LEU A O 1
ATOM 2441 N N . SER A 1 321 ? -4.409 18.656 -32.115 1.00 51.16 321 SER A N 1
ATOM 2442 C CA . SER A 1 321 ? -4.808 17.617 -33.064 1.00 51.16 321 SER A CA 1
ATOM 2443 C C . SER A 1 321 ? -4.873 16.295 -32.326 1.00 51.16 321 SER A C 1
ATOM 2445 O O . SER A 1 321 ? -3.845 15.825 -31.846 1.00 51.16 321 SER A O 1
ATOM 2447 N N . LEU A 1 322 ? -6.069 15.717 -32.225 1.00 53.06 322 LEU A N 1
ATOM 2448 C CA . LEU A 1 322 ? -6.262 14.362 -31.729 1.00 53.06 322 LEU A CA 1
ATOM 2449 C C . LEU A 1 322 ? -6.639 13.466 -32.902 1.00 53.06 322 LEU A C 1
ATOM 2451 O O . LEU A 1 322 ? -7.714 13.618 -33.483 1.00 53.06 322 LEU A O 1
ATOM 2455 N N . GLU A 1 323 ? -5.774 12.517 -33.223 1.00 51.00 323 GLU A N 1
ATOM 2456 C CA . GLU A 1 323 ? -6.084 11.491 -34.200 1.00 51.00 323 GLU A CA 1
ATOM 2457 C C . GLU A 1 323 ? -6.415 10.184 -33.490 1.00 51.00 323 GLU A C 1
ATOM 2459 O O . GLU A 1 323 ? -5.613 9.646 -32.727 1.00 51.00 323 GLU A O 1
ATOM 2464 N N . VAL A 1 324 ? -7.624 9.685 -33.748 1.00 51.00 324 VAL A N 1
ATOM 2465 C CA . VAL A 1 324 ? -8.101 8.416 -33.205 1.00 51.00 324 VAL A CA 1
ATOM 2466 C C . VAL A 1 324 ? -8.173 7.410 -34.336 1.00 51.00 324 VAL A C 1
ATOM 2468 O O . VAL A 1 324 ? -9.093 7.443 -35.155 1.00 51.00 324 VAL A O 1
ATOM 2471 N N . ARG A 1 325 ? -7.186 6.516 -34.403 1.00 48.56 325 ARG A N 1
ATOM 2472 C CA . ARG A 1 325 ? -7.131 5.477 -35.437 1.00 48.56 325 ARG A CA 1
ATOM 2473 C C . ARG A 1 325 ? -7.619 4.144 -34.868 1.00 48.56 325 ARG A C 1
ATOM 2475 O O . ARG A 1 325 ? -7.093 3.711 -33.838 1.00 48.56 325 ARG A O 1
ATOM 2482 N N . PRO A 1 326 ? -8.573 3.458 -35.527 1.00 46.91 326 PRO A N 1
ATOM 2483 C CA . PRO A 1 326 ? -8.807 2.044 -35.263 1.00 46.91 326 PRO A CA 1
ATOM 2484 C C . PRO A 1 326 ? -7.515 1.278 -35.561 1.00 46.91 326 PRO A C 1
ATOM 2486 O O . PRO A 1 326 ? -6.920 1.465 -36.625 1.00 46.91 326 PRO A O 1
ATOM 2489 N N . CYS A 1 327 ? -7.058 0.434 -34.639 1.00 50.25 327 CYS A N 1
ATOM 2490 C CA . CYS A 1 327 ? -5.926 -0.441 -34.920 1.00 50.25 327 CYS A CA 1
ATOM 2491 C C . CYS A 1 327 ? -6.398 -1.570 -35.858 1.00 50.25 327 CYS A C 1
ATOM 2493 O O . CYS A 1 327 ? -7.363 -2.256 -35.515 1.00 50.25 327 CYS A O 1
ATOM 2495 N N . PRO A 1 328 ? -5.764 -1.778 -37.026 1.00 43.34 328 PRO A N 1
ATOM 2496 C CA . PRO A 1 328 ? -6.209 -2.773 -38.005 1.00 43.34 328 PRO A CA 1
ATOM 2497 C C . PRO A 1 328 ? -6.108 -4.228 -37.511 1.00 43.34 328 PRO A C 1
ATOM 2499 O O . PRO A 1 328 ? -6.765 -5.094 -38.077 1.00 43.34 328 PRO A O 1
ATOM 2502 N N . ASP A 1 329 ? -5.371 -4.486 -36.424 1.00 47.59 329 ASP A N 1
ATOM 2503 C CA . ASP A 1 329 ? -5.234 -5.807 -35.790 1.00 47.59 329 ASP A CA 1
ATOM 2504 C C . ASP A 1 329 ? -6.330 -6.098 -34.737 1.00 47.59 329 ASP A C 1
ATOM 2506 O O . ASP A 1 329 ? -6.137 -6.909 -33.828 1.00 47.59 329 ASP A O 1
ATOM 2510 N N . ALA A 1 330 ? -7.478 -5.414 -34.807 1.00 44.47 330 ALA A N 1
ATOM 2511 C CA . ALA A 1 330 ? -8.611 -5.674 -33.923 1.00 44.47 330 ALA A CA 1
ATOM 2512 C C . ALA A 1 330 ? -9.162 -7.091 -34.169 1.00 44.47 330 ALA A C 1
ATOM 2514 O O . ALA A 1 330 ? -9.788 -7.372 -35.192 1.00 44.47 330 ALA A O 1
ATOM 2515 N N . THR A 1 331 ? -8.911 -8.001 -33.229 1.00 45.31 331 THR A N 1
ATOM 2516 C CA . THR A 1 331 ? -9.574 -9.306 -33.186 1.00 45.31 331 THR A CA 1
ATOM 2517 C C . THR A 1 331 ? -11.038 -9.128 -32.774 1.00 45.31 331 THR A C 1
ATOM 2519 O O . THR A 1 331 ? -11.429 -8.081 -32.259 1.00 45.31 331 THR A O 1
ATOM 2522 N N . ALA A 1 332 ? -11.860 -10.164 -32.962 1.00 41.31 332 ALA A N 1
ATOM 2523 C CA . ALA A 1 332 ? -13.293 -10.168 -32.639 1.00 41.31 332 ALA A CA 1
ATOM 2524 C C . ALA A 1 332 ? -13.643 -9.894 -31.151 1.00 41.31 332 ALA A C 1
ATOM 2526 O O . ALA A 1 332 ? -14.813 -9.945 -30.791 1.00 41.31 332 ALA A O 1
ATOM 2527 N N . GLU A 1 333 ? -12.660 -9.615 -30.287 1.00 42.12 333 GLU A N 1
ATOM 2528 C CA . GLU A 1 333 ? -12.822 -9.469 -28.835 1.00 42.12 333 GLU A CA 1
ATOM 2529 C C . GLU A 1 333 ? -12.620 -8.040 -28.291 1.00 42.12 333 GLU A C 1
ATOM 2531 O O . GLU A 1 333 ? -12.609 -7.857 -27.072 1.00 42.12 333 GLU A O 1
ATOM 2536 N N . GLY A 1 334 ? -12.469 -7.012 -29.136 1.00 46.81 334 GLY A N 1
ATOM 2537 C CA . GLY A 1 334 ? -12.476 -5.621 -28.665 1.00 46.81 334 GLY A CA 1
ATOM 2538 C C . GLY A 1 334 ? -11.954 -4.587 -29.661 1.00 46.81 334 GLY A C 1
ATOM 2539 O O . GLY A 1 334 ? -11.223 -4.900 -30.601 1.00 46.81 334 GLY A O 1
ATOM 2540 N N . CYS A 1 335 ? -12.299 -3.319 -29.429 1.00 48.41 335 CYS A N 1
ATOM 2541 C CA . CYS A 1 335 ? -11.806 -2.201 -30.226 1.00 48.41 335 CYS A CA 1
ATOM 2542 C C . CYS A 1 335 ? -10.513 -1.640 -29.616 1.00 48.41 335 CYS A C 1
ATOM 2544 O O . CYS A 1 335 ? -10.492 -1.174 -28.476 1.00 48.41 335 CYS A O 1
ATOM 2546 N N . VAL A 1 336 ? -9.429 -1.640 -30.394 1.00 49.22 336 VAL A N 1
ATOM 2547 C CA . VAL A 1 336 ? -8.178 -0.963 -30.031 1.00 49.22 336 VAL A CA 1
ATOM 2548 C C . VAL A 1 336 ? -8.127 0.387 -30.731 1.00 49.22 336 VAL A C 1
ATOM 2550 O O . VAL A 1 336 ? -8.198 0.449 -31.961 1.00 49.22 336 VAL A O 1
ATOM 2553 N N . TYR A 1 337 ? -7.967 1.457 -29.957 1.00 53.75 337 TYR A N 1
ATOM 2554 C CA . TYR A 1 337 ? -7.821 2.809 -30.481 1.00 53.75 337 TYR A CA 1
ATOM 2555 C C . TYR A 1 337 ? -6.430 3.342 -30.167 1.00 53.75 337 TYR A C 1
ATOM 2557 O O . TYR A 1 337 ? -5.970 3.284 -29.026 1.00 53.75 337 TYR A O 1
ATOM 2565 N N . ARG A 1 338 ? -5.765 3.866 -31.197 1.00 53.00 338 ARG A N 1
ATOM 2566 C CA . ARG A 1 338 ? -4.562 4.677 -31.040 1.00 53.00 338 ARG A CA 1
ATOM 2567 C C . ARG A 1 338 ? -4.974 6.139 -30.944 1.00 53.00 338 ARG A C 1
ATOM 2569 O O . ARG A 1 338 ? -5.696 6.609 -31.818 1.00 53.00 338 ARG A O 1
ATOM 2576 N N . PHE A 1 339 ? -4.503 6.819 -29.909 1.00 56.53 339 PHE A N 1
ATOM 2577 C CA . PHE A 1 339 ? -4.684 8.244 -29.675 1.00 56.53 339 PHE A CA 1
ATOM 2578 C C . PHE A 1 339 ? -3.342 8.926 -29.873 1.00 56.53 339 PHE A C 1
ATOM 2580 O O . PHE A 1 339 ? -2.478 8.845 -29.003 1.00 56.53 339 PHE A O 1
ATOM 2587 N N . ASP A 1 340 ? -3.164 9.579 -31.013 1.00 53.28 340 ASP A N 1
ATOM 2588 C CA . ASP A 1 340 ? -2.038 10.478 -31.224 1.00 53.28 340 ASP A CA 1
ATOM 2589 C C . ASP A 1 340 ? -2.519 11.894 -30.917 1.00 53.28 340 ASP A C 1
ATOM 2591 O O . ASP A 1 340 ? -3.487 12.358 -31.522 1.00 53.28 340 ASP A O 1
ATOM 2595 N N . TYR A 1 341 ? -1.871 12.576 -29.973 1.00 53.09 341 TYR A N 1
ATOM 2596 C CA . TYR A 1 341 ? -2.129 13.993 -29.744 1.00 53.09 341 TYR A CA 1
ATOM 2597 C C . TYR A 1 341 ? -0.890 14.820 -30.076 1.00 53.09 341 TYR A C 1
ATOM 2599 O O . TYR A 1 341 ? 0.242 14.428 -29.790 1.00 53.09 341 TYR A O 1
ATOM 2607 N N . ARG A 1 342 ? -1.110 15.969 -30.714 1.00 56.22 342 ARG A N 1
ATOM 2608 C CA . ARG A 1 342 ? -0.088 16.991 -30.945 1.00 56.22 342 ARG A CA 1
ATOM 2609 C C . ARG A 1 342 ? -0.620 18.327 -30.459 1.00 56.22 342 ARG A C 1
ATOM 2611 O O . ARG A 1 342 ? -1.761 18.677 -30.757 1.00 56.22 342 ARG A O 1
ATOM 2618 N N . VAL A 1 343 ? 0.219 19.050 -29.726 1.00 47.97 343 VAL A N 1
ATOM 2619 C CA . VAL A 1 343 ? 0.007 20.451 -29.360 1.00 47.97 343 VAL A CA 1
ATOM 2620 C C . VAL A 1 343 ? 1.127 21.242 -30.024 1.00 47.97 343 VAL A C 1
ATOM 2622 O O . VAL A 1 343 ? 2.296 21.017 -29.726 1.00 47.97 343 VAL A O 1
ATOM 2625 N N . GLY A 1 344 ? 0.784 22.115 -30.967 1.00 59.16 344 GLY A N 1
ATOM 2626 C CA . GLY A 1 344 ? 1.761 22.924 -31.697 1.00 59.16 344 GLY A CA 1
ATOM 2627 C C . GLY A 1 344 ? 1.111 23.783 -32.777 1.00 59.16 344 GLY A C 1
ATOM 2628 O O . GLY A 1 344 ? -0.109 23.742 -32.945 1.00 59.16 344 GLY A O 1
ATOM 2629 N N . ALA A 1 345 ? 1.919 24.566 -33.497 1.00 49.41 345 ALA A N 1
ATOM 2630 C CA . ALA A 1 345 ? 1.459 25.294 -34.681 1.00 49.41 345 ALA A CA 1
ATOM 2631 C C . ALA A 1 345 ? 0.885 24.316 -35.742 1.00 49.41 345 ALA A C 1
ATOM 2633 O O . ALA A 1 345 ? 1.291 23.151 -35.739 1.00 49.41 345 ALA A O 1
ATOM 2634 N 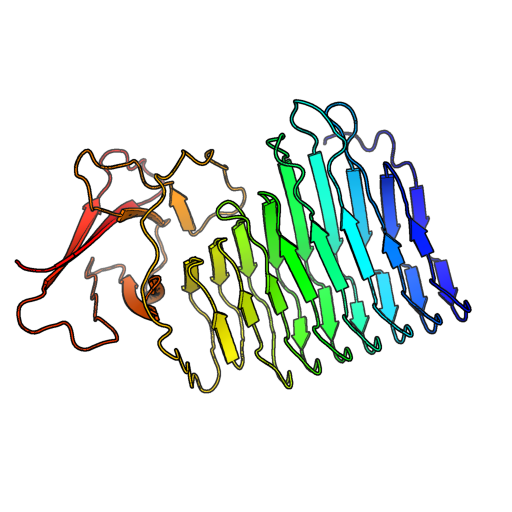N . PRO A 1 346 ? -0.060 24.763 -36.596 1.00 49.22 346 PRO A N 1
ATOM 2635 C CA . PRO A 1 346 ? -0.864 23.903 -37.471 1.00 49.22 346 PRO A CA 1
ATOM 2636 C C . PRO A 1 346 ? -0.062 23.023 -38.432 1.00 49.22 346 PRO A C 1
ATOM 2638 O O . PRO A 1 346 ? 0.994 23.492 -38.921 1.00 49.22 346 PRO A O 1
#

Foldseek 3Di:
DPDPPDQPEEAELEEFEDAQEEREEAEEAGNYEHENYEQEHYAEESYEYPEHEWEQVGEHEDAYYLYEQEHYAYEPEEYHYEYDPDQEATEYEYHAYNYEQANHAYESYAHAYDDDPHYNYAYEYEAYCYEQEHYAEWSYHYEDQDQYEYEHENYEQEHYQEESYEYHYADLNHEHEAEQYEQYHYNYWPYEYYYRYEYEYYCYETAEYHYDAQHWYKYKNYHYHPYPHPPDDDDDDDDDDDDDDDDDDDDDDDQWDKDDDDDDPDPAKDKTKIKGFPDPAQMWMWTAGSRRWTFTAGDHNVDPDGDGDTPDDADVQWDWDWDWDFDPPDDPGTTIIMTITDTDHD

Radius of gyration: 21.45 Å; chains: 1; bounding box: 47×58×63 Å